Protein AF-A0A6A7MES1-F1 (afdb_monomer)

Solvent-accessible surface area (backbone atoms only — not comparable to full-atom values): 11548 Å² total; per-residue (Å²): 93,24,46,33,43,37,40,77,72,96,80,78,85,81,85,83,79,87,75,91,77,88,78,87,81,85,87,79,93,70,89,74,74,80,87,72,94,59,90,83,55,84,89,69,75,76,72,61,60,100,77,42,82,67,40,78,52,24,55,47,79,42,74,77,54,91,72,18,18,39,80,44,67,32,76,65,38,40,55,53,61,62,42,49,37,48,52,55,36,53,46,38,75,72,72,38,77,45,76,48,77,53,77,41,86,49,70,66,57,47,49,42,39,55,60,43,48,59,91,46,46,70,43,38,38,40,51,44,58,55,64,71,58,45,48,48,54,41,60,73,64,71,51,53,68,79,23,40,53,64,44,36,63,74,47,57,70,66,84,69,84,59,82,44,77,39,45,68,69,84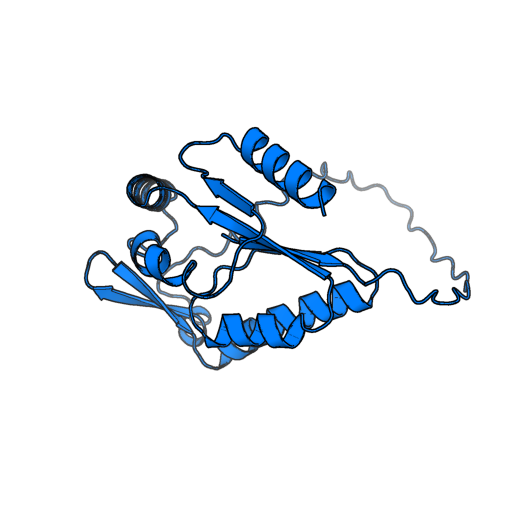,40,54,71,68,56,42,51,52,54,52,50,55,56,63,72,71,108

Mean predicted aligned error: 13.08 Å

Secondary structure (DSSP, 8-state):
--EEEEE--TT----------PPPPPP----PPP----TTSTT--S---S--TTGGGTEEEEEEETTEEEEEE-HHHHHHHHHHHHHHHHHHHTT--EEEE----SHHHHHHHHHHTTTSEEEEEEEE--HHHHHHHHHHHSSS-TTHHHHHHTTTTSS---SEEEETTTS-HHHHHHHHHHHHHT-

Nearest PDB structures (foldseek):
  1grq-assembly1_A  TM=8.658E-01  e=3.546E-05  Streptomyces venezuelae
  5dfn-assembly2_B  TM=3.192E-01  e=8.257E+00  Tetrahymena thermophila

Foldseek 3Di:
DKKKKWAADPDDDDDDDDDDDDDDDDDDDDPDDPPDPCPVCVVPDPLVDQDDPVCVQAWHWACPDPPATAIDGHPVNVVVLLCQLLVQLVCNVVVDTDIDDDQDRDPVSVVSNCVSCVNIPMAIEAEAEPLVVVQVVQVVVVRHRHRHSVNRRVPSPPRDDHLYYDYVHPDDPVRRVVRSVVSVVVD

Structure (mmCIF, N/CA/C/O backbone):
data_AF-A0A6A7MES1-F1
#
_entry.id   AF-A0A6A7MES1-F1
#
loop_
_atom_site.group_PDB
_atom_site.id
_atom_site.type_symbol
_atom_site.label_atom_id
_atom_site.label_alt_id
_atom_site.label_comp_id
_atom_site.label_asym_id
_atom_site.label_entity_id
_atom_site.label_seq_id
_atom_site.pdbx_PDB_ins_code
_atom_site.Cartn_x
_atom_site.Cartn_y
_atom_site.Cartn_z
_atom_site.occupancy
_atom_site.B_iso_or_equiv
_atom_site.auth_seq_id
_atom_site.auth_comp_id
_atom_site.auth_asym_id
_atom_site.auth_atom_id
_atom_site.pdbx_PDB_model_num
ATOM 1 N N . MET A 1 1 ? 2.686 1.998 -3.868 1.00 38.88 1 MET A N 1
ATOM 2 C CA . MET A 1 1 ? 2.797 1.776 -2.406 1.00 38.88 1 MET A CA 1
ATOM 3 C C . MET A 1 1 ? 1.448 2.102 -1.794 1.00 38.88 1 MET A C 1
ATOM 5 O O . MET A 1 1 ? 0.700 2.858 -2.406 1.00 38.88 1 MET A O 1
ATOM 9 N N . ARG A 1 2 ? 1.045 1.452 -0.708 1.00 44.56 2 ARG A N 1
ATOM 10 C CA . ARG A 1 2 ? -0.314 1.603 -0.159 1.00 44.56 2 ARG A CA 1
ATOM 11 C C . ARG A 1 2 ? -0.208 1.637 1.338 1.00 44.56 2 ARG A C 1
ATOM 13 O O . ARG A 1 2 ? 0.255 0.652 1.866 1.00 44.56 2 ARG A O 1
ATOM 20 N N . HIS A 1 3 ? -0.711 2.665 2.000 1.00 39.72 3 HIS A N 1
ATOM 21 C CA . HIS A 1 3 ? -0.767 2.691 3.457 1.00 39.72 3 HIS A CA 1
ATOM 22 C C . HIS A 1 3 ? -2.199 2.402 3.908 1.00 39.72 3 HIS A C 1
ATOM 24 O O . HIS A 1 3 ? -3.126 3.095 3.488 1.00 39.72 3 HIS A O 1
ATOM 30 N N . ALA A 1 4 ? -2.383 1.372 4.733 1.00 38.56 4 ALA A N 1
ATOM 31 C CA . ALA A 1 4 ? -3.628 1.158 5.462 1.00 38.56 4 ALA A CA 1
ATOM 32 C C . ALA A 1 4 ? -3.441 1.575 6.925 1.00 38.56 4 ALA A C 1
ATOM 34 O O . ALA A 1 4 ? -2.514 1.073 7.558 1.00 38.56 4 ALA A O 1
ATOM 35 N N . LEU A 1 5 ? -4.282 2.474 7.448 1.00 39.03 5 LEU A N 1
ATOM 36 C CA . LEU A 1 5 ? -4.353 2.771 8.884 1.00 39.03 5 LEU A CA 1
ATOM 37 C C . LEU A 1 5 ? -5.513 1.968 9.476 1.00 39.03 5 LEU A C 1
ATOM 39 O O . LEU A 1 5 ? -6.652 2.199 9.092 1.00 39.03 5 LEU A O 1
ATOM 43 N N . ALA A 1 6 ? -5.232 1.029 10.379 1.00 41.97 6 ALA A N 1
ATOM 44 C CA . ALA A 1 6 ? -6.262 0.226 11.039 1.00 41.97 6 ALA A CA 1
ATOM 45 C C . ALA A 1 6 ? -6.432 0.630 12.516 1.00 41.97 6 ALA A C 1
ATOM 47 O O . ALA A 1 6 ? -5.439 0.724 13.245 1.00 41.97 6 ALA A O 1
ATOM 48 N N . ARG A 1 7 ? -7.676 0.859 12.957 1.00 45.00 7 ARG A N 1
ATOM 49 C CA . ARG A 1 7 ? -8.077 1.147 14.347 1.00 45.00 7 ARG A CA 1
ATOM 50 C C . ARG A 1 7 ? -9.225 0.224 14.795 1.00 45.00 7 ARG A C 1
ATOM 52 O O . ARG A 1 7 ? -9.863 -0.446 13.985 1.00 45.00 7 ARG A O 1
ATOM 59 N N . ARG A 1 8 ? -9.474 0.146 16.108 1.00 37.62 8 ARG A N 1
ATOM 60 C CA . ARG A 1 8 ? -10.659 -0.526 16.684 1.00 37.62 8 ARG A CA 1
ATOM 61 C C . ARG A 1 8 ? -11.850 0.433 16.755 1.00 37.62 8 ARG A C 1
ATOM 63 O O . ARG A 1 8 ? -11.665 1.615 17.031 1.00 37.62 8 ARG A O 1
ATOM 70 N N . HIS A 1 9 ? -13.065 -0.107 16.625 1.00 37.62 9 HIS A N 1
ATOM 71 C CA . HIS A 1 9 ? -14.303 0.598 16.974 1.00 37.62 9 HIS A CA 1
ATOM 72 C C . HIS A 1 9 ? -14.296 1.034 18.457 1.00 37.62 9 HIS A C 1
ATOM 74 O O . HIS A 1 9 ? -13.907 0.243 19.325 1.00 37.62 9 HIS A O 1
ATOM 80 N N . PRO A 1 10 ? -14.757 2.256 18.785 1.00 36.91 10 PRO A N 1
ATOM 81 C CA . PRO A 1 10 ? -14.807 2.738 20.160 1.00 36.91 10 PRO A CA 1
ATOM 82 C C . PRO A 1 10 ? -15.998 2.098 20.890 1.00 36.91 10 PRO A C 1
ATOM 84 O O . PRO A 1 10 ? -17.118 2.590 20.799 1.00 36.91 10 PRO A O 1
ATOM 87 N N . GLY A 1 11 ? -15.779 0.979 21.591 1.00 39.41 11 GLY A N 1
ATOM 88 C CA . GLY A 1 11 ? -16.878 0.273 22.268 1.00 39.41 11 GLY A CA 1
ATOM 89 C C . GLY A 1 11 ? -16.539 -0.607 23.472 1.00 39.41 11 GLY A C 1
ATOM 90 O O . GLY A 1 11 ? -17.388 -0.756 24.343 1.00 39.41 11 GLY A O 1
ATOM 91 N N . GLU A 1 12 ? -15.325 -1.146 23.607 1.00 37.16 12 GLU A N 1
ATOM 92 C CA . GLU A 1 12 ? -15.020 -2.088 24.698 1.00 37.16 12 GLU A CA 1
ATOM 93 C C . GLU A 1 12 ? -13.808 -1.632 25.512 1.00 37.16 12 GLU A C 1
ATOM 95 O O . GLU A 1 12 ? -12.675 -1.610 25.032 1.00 37.16 12 GLU A O 1
ATOM 100 N N . ARG A 1 13 ? -14.055 -1.239 26.769 1.00 34.16 13 ARG A N 1
ATOM 101 C CA . ARG A 1 13 ? -13.003 -0.920 27.741 1.00 34.16 13 ARG A CA 1
ATOM 102 C C . ARG A 1 13 ? -12.414 -2.223 28.276 1.00 34.16 13 ARG A C 1
ATOM 104 O O . ARG A 1 13 ? -13.086 -2.941 29.014 1.00 34.16 13 ARG A O 1
ATOM 111 N N . ALA A 1 14 ? -11.155 -2.500 27.956 1.00 34.66 14 ALA A N 1
ATOM 112 C CA . ALA A 1 14 ? -10.380 -3.506 28.670 1.00 34.66 14 ALA A CA 1
ATOM 113 C C . ALA A 1 14 ? -10.016 -2.969 30.065 1.00 34.66 14 ALA A C 1
ATOM 115 O O . ALA A 1 14 ? -9.481 -1.870 30.208 1.00 34.66 14 ALA A O 1
ATOM 116 N N . VAL A 1 15 ? -10.343 -3.739 31.102 1.00 34.41 15 VAL A N 1
ATOM 117 C CA . VAL A 1 15 ? -9.973 -3.461 32.494 1.00 34.41 15 VAL A CA 1
ATOM 118 C C . VAL A 1 15 ? -8.481 -3.754 32.664 1.00 34.41 15 VAL A C 1
ATOM 120 O O . VAL A 1 15 ? -8.063 -4.909 32.653 1.00 34.41 15 VAL A O 1
ATOM 123 N N . GLU A 1 16 ? -7.673 -2.707 32.814 1.00 32.69 16 GLU A N 1
ATOM 124 C CA . GLU A 1 16 ? -6.227 -2.806 33.023 1.00 32.69 16 GLU A CA 1
ATOM 125 C C . GLU A 1 16 ? -5.922 -3.171 34.487 1.00 32.69 16 GLU A C 1
ATOM 127 O O . GLU A 1 16 ? -6.071 -2.359 35.401 1.00 32.69 16 GLU A O 1
ATOM 132 N N . ARG A 1 17 ? -5.493 -4.416 34.735 1.00 31.12 17 ARG A N 1
ATOM 133 C CA . ARG A 1 17 ? -4.834 -4.785 35.995 1.00 31.12 17 ARG A CA 1
ATOM 134 C C . ARG A 1 17 ? -3.348 -4.462 35.869 1.00 31.12 17 ARG A C 1
ATOM 136 O O . ARG A 1 17 ? -2.619 -5.180 35.193 1.00 31.12 17 ARG A O 1
ATOM 143 N N . ARG A 1 18 ? -2.900 -3.406 36.553 1.00 29.00 18 ARG A N 1
ATOM 144 C CA . ARG A 1 18 ? -1.473 -3.142 36.784 1.00 29.00 18 ARG A CA 1
ATOM 145 C C . ARG A 1 18 ? -0.859 -4.298 37.573 1.00 29.00 18 ARG A C 1
ATOM 147 O O . ARG A 1 18 ? -1.312 -4.603 38.674 1.00 29.00 18 ARG A O 1
ATOM 154 N N . GLN A 1 19 ? 0.184 -4.906 37.024 1.00 34.12 19 GLN A N 1
ATOM 155 C CA . GLN A 1 19 ? 1.176 -5.643 37.797 1.00 34.12 19 GLN A CA 1
ATOM 156 C C . GLN A 1 19 ? 2.503 -4.908 37.638 1.00 34.12 19 GLN A C 1
ATOM 158 O O . GLN A 1 19 ? 3.076 -4.870 36.551 1.00 34.12 19 GLN A O 1
ATOM 163 N N . ASP A 1 20 ? 2.957 -4.285 38.722 1.00 30.97 20 ASP A N 1
ATOM 164 C CA . ASP A 1 20 ? 4.255 -3.628 38.788 1.00 30.97 20 ASP A CA 1
ATOM 165 C C . ASP A 1 20 ? 5.346 -4.704 38.899 1.00 30.97 20 ASP A C 1
ATOM 167 O O . ASP A 1 20 ? 5.484 -5.380 39.921 1.00 30.97 20 ASP A O 1
ATOM 171 N N . HIS A 1 21 ? 6.133 -4.873 37.837 1.00 32.72 21 HIS A N 1
ATOM 172 C CA . HIS A 1 21 ? 7.384 -5.626 37.880 1.00 32.72 21 HIS A CA 1
ATOM 173 C C . HIS A 1 21 ? 8.519 -4.726 37.391 1.00 32.72 21 HIS A C 1
ATOM 175 O O . HIS A 1 21 ? 8.692 -4.488 36.196 1.00 32.72 21 HIS A O 1
ATOM 181 N N . ALA A 1 22 ? 9.267 -4.166 38.342 1.00 32.34 22 ALA A N 1
ATOM 182 C CA . ALA A 1 22 ? 10.429 -3.334 38.068 1.00 32.34 22 ALA A CA 1
ATOM 183 C C . ALA A 1 22 ? 11.624 -4.217 37.671 1.00 32.34 22 ALA A C 1
ATOM 185 O O . ALA A 1 22 ? 12.109 -5.010 38.475 1.00 32.34 22 ALA A O 1
ATOM 186 N N . LEU A 1 23 ? 12.115 -4.065 36.439 1.00 34.25 23 LEU A N 1
ATOM 187 C CA . LEU A 1 23 ? 13.384 -4.656 36.005 1.00 34.25 23 LEU A CA 1
ATOM 188 C C . LEU A 1 23 ? 14.565 -3.758 36.428 1.00 34.25 23 LEU A C 1
ATOM 190 O O . LEU A 1 23 ? 14.459 -2.529 36.331 1.00 34.25 23 LEU A O 1
ATOM 194 N N . PRO A 1 24 ? 15.703 -4.326 36.871 1.00 33.56 24 PRO A N 1
ATOM 195 C CA . PRO A 1 24 ? 16.859 -3.544 37.292 1.00 33.56 24 PRO A CA 1
ATOM 196 C C . PRO A 1 24 ? 17.594 -2.928 36.091 1.00 33.56 24 PRO A C 1
ATOM 198 O O . PRO A 1 24 ? 17.740 -3.548 35.037 1.00 33.56 24 PRO A O 1
ATOM 201 N N . ARG A 1 25 ? 18.080 -1.691 36.259 1.00 34.97 25 ARG A N 1
ATOM 202 C CA . ARG A 1 25 ? 18.879 -0.968 35.255 1.00 34.97 25 ARG A CA 1
ATOM 203 C C . ARG A 1 25 ? 20.345 -1.422 35.297 1.00 34.97 25 ARG A C 1
ATOM 205 O O . ARG A 1 25 ? 20.931 -1.365 36.378 1.00 34.97 25 ARG A O 1
ATOM 212 N N . PRO A 1 26 ? 20.979 -1.775 34.165 1.00 33.38 26 PRO A N 1
ATOM 213 C CA . PRO A 1 26 ? 22.422 -1.962 34.131 1.00 33.38 26 PRO A CA 1
ATOM 214 C C . PRO A 1 26 ? 23.145 -0.606 34.084 1.00 33.38 26 PRO A C 1
ATOM 216 O O . PRO A 1 26 ? 22.752 0.310 33.358 1.00 33.38 26 PRO A O 1
ATOM 219 N N . ALA A 1 27 ? 24.198 -0.494 34.893 1.00 36.72 27 ALA A N 1
ATOM 220 C CA . ALA A 1 27 ? 25.147 0.611 34.909 1.00 36.72 27 ALA A CA 1
ATOM 221 C C . ALA A 1 27 ? 26.248 0.372 33.862 1.00 36.72 27 ALA A C 1
ATOM 223 O O . ALA A 1 27 ? 26.773 -0.734 33.768 1.00 36.72 27 ALA A O 1
ATOM 224 N N . GLY A 1 28 ? 26.614 1.411 33.109 1.00 34.78 28 GLY A N 1
ATOM 225 C CA . GLY A 1 28 ? 27.714 1.373 32.139 1.00 34.78 28 GLY A CA 1
ATOM 226 C C . GLY A 1 28 ? 27.345 2.101 30.852 1.00 34.78 28 GLY A C 1
ATOM 227 O O . GLY A 1 28 ? 26.531 1.617 30.073 1.00 34.78 28 GLY A O 1
ATOM 228 N N . GLY A 1 29 ? 27.893 3.303 30.673 1.00 40.69 29 GLY A N 1
ATOM 229 C CA . GLY A 1 29 ? 27.646 4.151 29.512 1.00 40.69 29 GLY A CA 1
ATOM 230 C C . GLY A 1 29 ? 28.467 3.713 28.306 1.00 40.69 29 GLY A C 1
ATOM 231 O O . GLY A 1 29 ? 29.687 3.819 28.325 1.00 40.69 29 GLY A O 1
ATOM 232 N N . ASP A 1 30 ? 27.770 3.292 27.258 1.00 35.16 30 ASP A N 1
ATOM 233 C CA . ASP A 1 30 ? 28.263 3.239 25.883 1.00 35.16 30 ASP A CA 1
ATOM 234 C C . ASP A 1 30 ? 27.500 4.338 25.113 1.00 35.16 30 ASP A C 1
ATOM 236 O O . ASP A 1 30 ? 26.275 4.451 25.298 1.00 35.16 30 ASP A O 1
ATOM 240 N N . PRO A 1 31 ? 28.154 5.236 24.348 1.00 33.41 31 PRO A N 1
ATOM 241 C CA . PRO A 1 31 ? 27.460 6.354 23.728 1.00 33.41 31 PRO A CA 1
ATOM 242 C C . PRO A 1 31 ? 26.482 5.814 22.684 1.00 33.41 31 PRO A C 1
ATOM 244 O O . PRO A 1 31 ? 26.871 5.320 21.628 1.00 33.41 31 PRO A O 1
ATOM 247 N N . ARG A 1 32 ? 25.183 5.910 22.993 1.00 34.59 32 ARG A N 1
ATOM 248 C CA . ARG A 1 32 ? 24.115 5.546 22.061 1.00 34.59 32 ARG A CA 1
ATOM 249 C C . ARG A 1 32 ? 24.301 6.364 20.779 1.00 34.59 32 ARG A C 1
ATOM 251 O O . ARG A 1 32 ? 24.311 7.595 20.874 1.00 34.59 32 ARG A O 1
ATOM 258 N N . PRO A 1 33 ? 24.408 5.738 19.596 1.00 30.77 33 PRO A N 1
ATOM 259 C CA . PRO A 1 33 ? 24.375 6.497 18.360 1.00 30.77 33 PRO A CA 1
ATOM 260 C C . PRO A 1 33 ? 23.020 7.217 18.264 1.00 30.77 33 PRO A C 1
ATOM 262 O O . PRO A 1 33 ? 22.004 6.684 18.730 1.00 30.77 33 PRO A O 1
ATOM 265 N N . PRO A 1 34 ? 22.979 8.439 17.706 1.00 28.34 34 PRO A N 1
ATOM 266 C CA . PRO A 1 34 ? 21.739 9.188 17.587 1.00 28.34 34 PRO A CA 1
ATOM 267 C C . PRO A 1 34 ? 20.732 8.370 16.776 1.00 28.34 34 PRO A C 1
ATOM 269 O O . PRO A 1 34 ? 21.032 7.903 15.676 1.00 28.34 34 PRO A O 1
ATOM 272 N N . ILE A 1 35 ? 19.532 8.192 17.333 1.00 27.00 35 ILE A N 1
ATOM 273 C CA . ILE A 1 35 ? 18.403 7.545 16.663 1.00 27.00 35 ILE A CA 1
ATOM 274 C C . ILE A 1 35 ? 17.946 8.506 15.559 1.00 27.00 35 ILE A C 1
ATOM 276 O O . ILE A 1 35 ? 17.117 9.387 15.769 1.00 27.00 35 ILE A O 1
ATOM 280 N N . SER A 1 36 ? 18.587 8.387 14.399 1.00 24.84 36 SER A N 1
ATOM 281 C CA . SER A 1 36 ? 18.269 9.123 13.182 1.00 24.84 36 SER A CA 1
ATOM 282 C C . SER A 1 36 ? 16.896 8.686 12.672 1.00 24.84 36 SER A C 1
ATOM 284 O O . SER A 1 36 ? 16.630 7.500 12.472 1.00 24.84 36 SER A O 1
ATOM 286 N N . SER A 1 37 ? 16.013 9.663 12.481 1.00 27.70 37 SER A N 1
ATOM 287 C CA . SER A 1 37 ? 14.615 9.546 12.071 1.00 27.70 37 SER A CA 1
ATOM 288 C C . SER A 1 37 ? 14.451 9.135 10.600 1.00 27.70 37 SER A C 1
ATOM 290 O O . SER A 1 37 ? 13.896 9.882 9.795 1.00 27.70 37 SER A O 1
ATOM 292 N N . GLN A 1 38 ? 14.924 7.946 10.228 1.00 27.39 38 GLN A N 1
ATOM 293 C CA . GLN A 1 38 ? 14.726 7.369 8.895 1.00 27.39 38 GLN A CA 1
ATOM 294 C C . GLN A 1 38 ? 13.958 6.046 8.972 1.00 27.39 38 GLN A C 1
ATOM 296 O O . GLN A 1 38 ? 14.479 4.969 8.701 1.00 27.39 38 GLN A O 1
ATOM 301 N N . ALA A 1 39 ? 12.675 6.124 9.325 1.00 26.98 39 ALA A N 1
ATOM 302 C CA . ALA A 1 39 ? 11.778 4.966 9.311 1.00 26.98 39 ALA A CA 1
ATOM 303 C C . ALA A 1 39 ? 11.383 4.503 7.886 1.00 26.98 39 ALA A C 1
ATOM 305 O O . ALA A 1 39 ? 10.642 3.538 7.743 1.00 26.98 39 ALA A O 1
ATOM 306 N N . SER A 1 40 ? 11.895 5.140 6.824 1.00 29.61 40 SER A N 1
ATOM 307 C CA . SER A 1 40 ? 11.682 4.718 5.427 1.00 29.61 40 SER A CA 1
ATOM 308 C C . SER A 1 40 ? 12.779 3.798 4.869 1.00 29.61 40 SER A C 1
ATOM 310 O O . SER A 1 40 ? 12.730 3.446 3.692 1.00 29.61 40 SER A O 1
ATOM 312 N N . THR A 1 41 ? 13.752 3.376 5.684 1.00 28.98 41 THR A N 1
ATOM 313 C CA . THR A 1 41 ? 14.932 2.629 5.201 1.00 28.98 41 THR A CA 1
ATOM 314 C C . THR A 1 41 ? 14.859 1.114 5.457 1.00 28.98 41 THR A C 1
ATOM 316 O O . THR A 1 41 ? 15.699 0.366 4.966 1.00 28.98 41 THR A O 1
ATOM 319 N N . THR A 1 42 ? 13.841 0.594 6.150 1.00 29.73 42 THR A N 1
ATOM 320 C CA . THR A 1 42 ? 13.825 -0.820 6.589 1.00 29.73 42 THR A CA 1
ATOM 321 C C . THR A 1 42 ? 13.102 -1.819 5.676 1.00 29.73 42 THR A C 1
ATOM 323 O O . THR A 1 42 ? 13.022 -2.990 6.026 1.00 29.73 42 THR A O 1
ATOM 326 N N . SER A 1 43 ? 12.674 -1.440 4.464 1.00 32.09 43 SER A N 1
ATOM 327 C CA . SER A 1 43 ? 12.318 -2.415 3.403 1.00 32.09 43 SER A CA 1
ATOM 328 C C . SER A 1 43 ? 13.282 -2.400 2.204 1.00 32.09 43 SER A C 1
ATOM 330 O O . SER A 1 43 ? 12.988 -2.955 1.148 1.00 32.09 43 SER A O 1
ATOM 332 N N . SER A 1 44 ? 14.443 -1.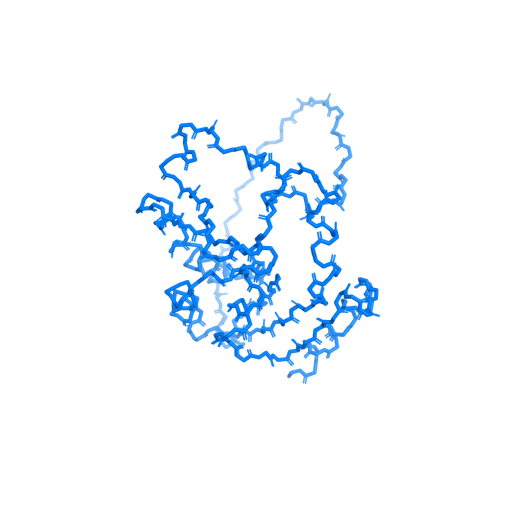750 2.346 1.00 39.09 44 SER A N 1
ATOM 333 C CA . SER A 1 44 ? 15.264 -1.268 1.226 1.00 39.09 44 SER A CA 1
ATOM 334 C C . SER A 1 44 ? 16.765 -1.588 1.360 1.00 39.09 44 SER A C 1
ATOM 336 O O . SER A 1 44 ? 17.602 -0.779 0.964 1.00 39.09 44 SER A O 1
ATOM 338 N N . SER A 1 45 ? 17.139 -2.742 1.914 1.00 32.38 45 SER A N 1
ATOM 339 C CA . SER A 1 45 ? 18.548 -3.184 1.933 1.00 32.38 45 SER A CA 1
ATOM 340 C C . SER A 1 45 ? 18.793 -4.560 1.317 1.00 32.38 45 SER A C 1
ATOM 342 O O . SER A 1 45 ? 19.950 -4.952 1.170 1.00 32.38 45 SER A O 1
ATOM 344 N N . CYS A 1 46 ? 17.754 -5.291 0.897 1.00 39.78 46 CYS A N 1
ATOM 345 C CA . CYS A 1 46 ? 17.971 -6.468 0.068 1.00 39.78 46 CYS A CA 1
ATOM 346 C C . CYS A 1 46 ? 18.335 -6.001 -1.344 1.00 39.78 46 CYS A C 1
ATOM 348 O O . CYS A 1 46 ? 17.478 -5.577 -2.120 1.00 39.78 46 CYS A O 1
ATOM 350 N N . ARG A 1 47 ? 19.632 -6.057 -1.664 1.00 42.31 47 ARG A N 1
ATOM 351 C CA . ARG A 1 47 ? 20.110 -6.046 -3.047 1.00 42.31 47 ARG A CA 1
ATOM 352 C C . ARG A 1 47 ? 19.274 -7.098 -3.788 1.00 42.31 47 ARG A C 1
ATOM 354 O O . ARG A 1 47 ? 19.312 -8.268 -3.413 1.00 42.31 47 ARG A O 1
ATOM 361 N N . GLN A 1 48 ? 18.453 -6.687 -4.757 1.00 47.50 48 GLN A N 1
ATOM 362 C CA . GLN A 1 48 ? 17.661 -7.616 -5.573 1.00 47.50 48 GLN A CA 1
ATOM 363 C C . GLN A 1 48 ? 18.579 -8.212 -6.641 1.00 47.50 48 GLN A C 1
ATOM 365 O O . GLN A 1 48 ? 18.388 -7.990 -7.831 1.00 47.50 48 GLN A O 1
ATOM 370 N N . ASP A 1 49 ? 19.637 -8.884 -6.194 1.00 48.50 49 ASP A N 1
ATOM 371 C CA . ASP A 1 49 ? 20.550 -9.603 -7.069 1.00 48.50 49 ASP A CA 1
ATOM 372 C C . ASP A 1 49 ? 19.852 -10.891 -7.520 1.00 48.50 49 ASP A C 1
ATOM 374 O O . ASP A 1 49 ? 19.236 -11.586 -6.708 1.00 48.50 49 ASP A O 1
ATOM 378 N N . GLU A 1 50 ? 19.942 -11.228 -8.805 1.00 51.03 50 GLU A N 1
ATOM 379 C CA . GLU A 1 50 ? 19.258 -12.386 -9.409 1.00 51.03 50 GLU A CA 1
ATOM 380 C C . GLU A 1 50 ? 19.752 -13.743 -8.859 1.00 51.03 50 GLU A C 1
ATOM 382 O O . GLU A 1 50 ? 19.299 -14.801 -9.296 1.00 51.03 50 GLU A O 1
ATOM 387 N N . ARG A 1 51 ? 20.711 -13.747 -7.923 1.00 46.28 51 ARG A N 1
ATOM 388 C CA . ARG A 1 51 ? 21.414 -14.946 -7.457 1.00 46.28 51 ARG A CA 1
ATOM 389 C C . ARG A 1 51 ? 21.762 -14.871 -5.971 1.00 46.28 51 ARG A C 1
ATOM 391 O O . ARG A 1 51 ? 22.912 -14.650 -5.607 1.00 46.28 51 ARG A O 1
ATOM 398 N N . ASP A 1 52 ? 20.783 -15.140 -5.117 1.00 46.19 52 ASP A N 1
ATOM 399 C CA . ASP A 1 52 ? 21.049 -15.663 -3.772 1.00 46.19 52 ASP A CA 1
ATOM 400 C C . ASP A 1 52 ? 20.257 -16.966 -3.590 1.00 46.19 52 ASP A C 1
ATOM 402 O O . ASP A 1 52 ? 19.118 -17.079 -4.050 1.00 46.19 52 ASP A O 1
ATOM 406 N N . ALA A 1 53 ? 20.857 -17.974 -2.955 1.00 46.47 53 ALA A N 1
ATOM 407 C CA . ALA A 1 53 ? 20.259 -19.300 -2.782 1.00 46.47 53 ALA A CA 1
ATOM 408 C C . ALA A 1 53 ? 18.957 -19.242 -1.962 1.00 46.47 53 ALA A C 1
ATOM 410 O O . ALA A 1 53 ? 18.068 -20.071 -2.145 1.00 46.47 53 ALA A O 1
ATOM 411 N N . PHE A 1 54 ? 18.816 -18.225 -1.105 1.00 44.19 54 PHE A N 1
ATOM 412 C CA . PHE A 1 54 ? 17.573 -17.938 -0.390 1.00 44.19 54 PHE A CA 1
ATOM 413 C C . PHE A 1 54 ? 16.519 -17.257 -1.287 1.00 44.19 54 PHE A C 1
ATOM 415 O O . PHE A 1 54 ? 15.332 -17.558 -1.180 1.00 44.19 54 PHE A O 1
ATOM 422 N N . THR A 1 55 ? 16.936 -16.402 -2.230 1.00 51.16 55 THR A N 1
ATOM 423 C CA . THR A 1 55 ? 16.061 -15.783 -3.246 1.00 51.16 55 THR A CA 1
ATOM 424 C C . THR A 1 55 ? 15.523 -16.814 -4.240 1.00 51.16 55 THR A C 1
ATOM 426 O O . THR A 1 55 ? 14.365 -16.713 -4.643 1.00 51.16 55 THR A O 1
ATOM 429 N N . ALA A 1 56 ? 16.309 -17.847 -4.565 1.00 53.75 56 ALA A N 1
ATOM 430 C CA . ALA A 1 56 ? 15.895 -18.962 -5.424 1.00 53.75 56 ALA A CA 1
ATOM 431 C C . ALA A 1 56 ? 14.732 -19.794 -4.843 1.00 53.75 56 ALA A C 1
ATOM 433 O O . ALA A 1 56 ? 14.009 -20.438 -5.594 1.00 53.75 56 ALA A O 1
ATOM 434 N N . LEU A 1 57 ? 14.528 -19.748 -3.521 1.00 58.06 57 LEU A N 1
ATOM 435 C CA . LEU A 1 57 ? 13.378 -20.331 -2.809 1.00 58.06 57 LEU A CA 1
ATOM 436 C C . LEU A 1 57 ? 12.370 -19.258 -2.359 1.00 58.06 57 LEU A C 1
ATOM 438 O O . LEU A 1 57 ? 11.530 -19.498 -1.492 1.00 58.06 57 LEU A O 1
ATOM 442 N N . GLY A 1 58 ? 12.506 -18.040 -2.883 1.00 70.81 58 GLY A N 1
ATOM 443 C CA . GLY A 1 58 ? 11.878 -16.844 -2.347 1.00 70.81 58 GLY A CA 1
ATOM 444 C C . GLY A 1 58 ? 10.985 -16.140 -3.363 1.00 70.81 58 GLY A C 1
ATOM 445 O O . GLY A 1 58 ? 9.767 -16.327 -3.418 1.00 70.81 58 GLY A O 1
ATOM 446 N N . VAL A 1 59 ? 11.620 -15.280 -4.152 1.00 75.12 59 VAL A N 1
ATOM 447 C CA . VAL A 1 59 ? 10.991 -14.409 -5.144 1.00 75.12 59 VAL A CA 1
ATOM 448 C C . VAL A 1 59 ? 11.819 -14.462 -6.409 1.00 75.12 59 VAL A C 1
ATOM 450 O O . VAL A 1 59 ? 12.981 -14.068 -6.403 1.00 75.12 59 VAL A O 1
ATOM 453 N N . GLU A 1 60 ? 11.192 -14.848 -7.507 1.00 78.94 60 GLU A N 1
ATOM 454 C CA . GLU A 1 60 ? 11.767 -14.721 -8.839 1.00 78.94 60 GLU A CA 1
ATOM 455 C C . GLU A 1 60 ? 11.111 -13.540 -9.554 1.00 78.94 60 GLU A C 1
ATOM 457 O O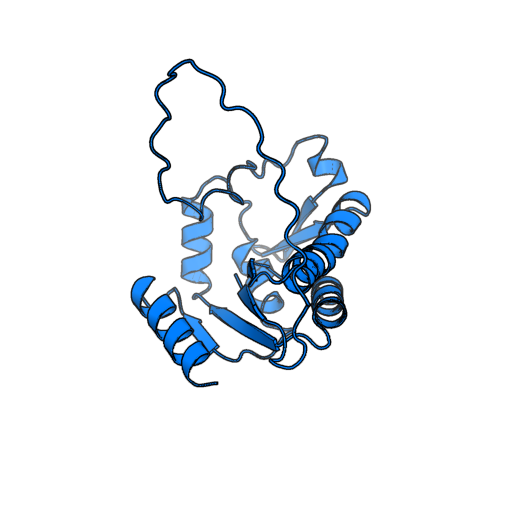 . GLU A 1 60 ? 9.897 -13.346 -9.472 1.00 78.94 60 GLU A O 1
ATOM 462 N N . LEU A 1 61 ? 11.891 -12.740 -10.277 1.00 78.75 61 LEU A N 1
ATOM 463 C CA . LEU A 1 61 ? 11.342 -11.712 -11.153 1.00 78.75 61 LEU A CA 1
ATOM 464 C C . LEU A 1 61 ? 11.335 -12.234 -12.574 1.00 78.75 61 LEU A C 1
ATOM 466 O O . LEU A 1 61 ? 12.379 -12.477 -13.162 1.00 78.75 61 LEU A O 1
ATOM 470 N N . VAL A 1 62 ? 10.133 -12.399 -13.114 1.00 81.00 62 VAL A N 1
ATOM 471 C CA . VAL A 1 62 ? 9.929 -12.975 -14.435 1.00 81.00 62 VAL A CA 1
ATOM 472 C C . VAL A 1 62 ? 9.457 -11.894 -15.382 1.00 81.00 6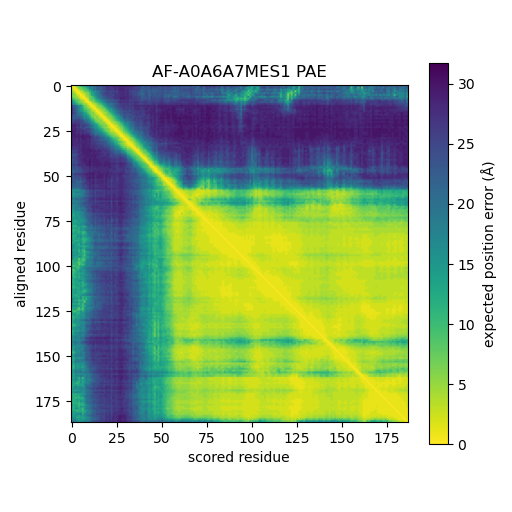2 VAL A C 1
ATOM 474 O O . VAL A 1 62 ? 8.443 -11.232 -15.140 1.00 81.00 62 VAL A O 1
ATOM 477 N N . THR A 1 63 ? 10.179 -11.726 -16.485 1.00 83.19 63 THR A N 1
ATOM 478 C CA . THR A 1 63 ? 9.729 -10.898 -17.600 1.00 83.19 63 THR A CA 1
ATOM 479 C C . THR A 1 63 ? 8.429 -11.475 -18.149 1.00 83.19 63 THR A C 1
ATOM 481 O O . THR A 1 63 ? 8.389 -12.611 -18.617 1.00 83.19 63 THR A O 1
ATOM 484 N N . THR A 1 64 ? 7.349 -10.703 -18.072 1.00 77.31 64 THR A N 1
ATOM 485 C CA . THR A 1 64 ? 6.034 -11.116 -18.581 1.00 77.31 64 THR A CA 1
ATOM 486 C C . THR A 1 64 ? 5.843 -10.661 -20.020 1.00 77.31 64 THR A C 1
ATOM 488 O O . THR A 1 64 ? 5.464 -11.452 -20.875 1.00 77.31 64 THR A O 1
ATOM 491 N N . SER A 1 65 ? 6.155 -9.395 -20.298 1.00 80.56 65 SER A N 1
ATOM 492 C CA . SER A 1 65 ? 6.183 -8.810 -21.640 1.00 80.56 65 SER A CA 1
ATOM 493 C C . SER A 1 65 ? 7.114 -7.606 -21.612 1.00 80.56 65 SER A C 1
ATOM 495 O O . SER A 1 65 ? 6.750 -6.634 -20.946 1.00 80.56 65 SER A O 1
ATOM 497 N N . PRO A 1 66 ? 8.267 -7.610 -22.306 1.00 78.06 66 PRO A N 1
ATOM 498 C CA . PRO A 1 66 ? 9.208 -6.496 -22.265 1.00 78.06 66 PRO A CA 1
ATOM 499 C C . PRO A 1 66 ? 8.525 -5.136 -22.521 1.00 78.06 66 PRO A C 1
ATOM 501 O O . PRO A 1 66 ? 7.692 -5.039 -23.423 1.00 78.06 66 PRO A O 1
ATOM 504 N N . PRO A 1 67 ? 8.828 -4.092 -21.728 1.00 83.12 67 PRO A N 1
ATOM 505 C CA . PRO A 1 67 ? 9.820 -4.059 -20.653 1.00 83.12 67 PRO A CA 1
ATOM 506 C C . PRO A 1 67 ? 9.255 -4.455 -19.273 1.00 83.12 67 PRO A C 1
ATOM 508 O O . PRO A 1 67 ? 9.848 -4.109 -18.272 1.00 83.12 67 PRO A O 1
ATOM 511 N N . SER A 1 68 ? 8.115 -5.137 -19.173 1.00 85.50 68 SER A N 1
ATOM 512 C CA . SER A 1 68 ? 7.438 -5.482 -17.910 1.00 85.50 68 SER A CA 1
ATOM 513 C C . SER A 1 68 ? 7.976 -6.759 -17.255 1.00 85.50 68 SER A C 1
ATOM 515 O O . SER A 1 68 ? 8.126 -7.795 -17.910 1.00 85.50 68 SER A O 1
ATOM 517 N N . ALA A 1 69 ? 8.156 -6.708 -15.935 1.00 85.56 69 ALA A N 1
ATOM 518 C CA . ALA A 1 69 ? 8.516 -7.843 -15.090 1.00 85.56 69 ALA A CA 1
ATOM 519 C C . ALA A 1 69 ? 7.552 -7.978 -13.902 1.00 85.56 69 ALA A C 1
ATOM 521 O O . ALA A 1 69 ? 7.113 -6.985 -13.317 1.00 85.56 69 ALA A O 1
ATOM 522 N N . SER A 1 70 ? 7.237 -9.213 -13.518 1.00 83.06 70 SER A N 1
ATOM 523 C CA . SER A 1 70 ? 6.360 -9.532 -12.388 1.00 83.06 70 SER A CA 1
ATOM 524 C C . SER A 1 70 ? 7.056 -10.481 -11.420 1.00 83.06 70 SER A C 1
ATOM 526 O O . SER A 1 70 ? 7.833 -11.340 -11.826 1.00 83.06 70 SER A O 1
ATOM 528 N N . ALA A 1 71 ? 6.767 -10.335 -10.129 1.00 84.00 71 ALA A N 1
ATOM 529 C CA . ALA A 1 71 ? 7.280 -11.245 -9.112 1.00 84.00 71 ALA A CA 1
ATOM 530 C C . ALA A 1 71 ? 6.484 -12.558 -9.117 1.00 84.00 71 ALA A C 1
ATOM 532 O O . ALA A 1 71 ? 5.253 -12.536 -9.068 1.00 84.00 71 ALA A O 1
ATOM 533 N N . ARG A 1 72 ? 7.190 -13.687 -9.144 1.00 84.06 72 ARG A N 1
ATOM 534 C CA . ARG A 1 72 ? 6.683 -15.012 -8.796 1.00 84.06 72 ARG A CA 1
ATOM 535 C C . ARG A 1 72 ? 7.175 -15.359 -7.401 1.00 84.06 72 ARG A C 1
ATOM 537 O O . ARG A 1 72 ? 8.342 -15.156 -7.083 1.00 84.06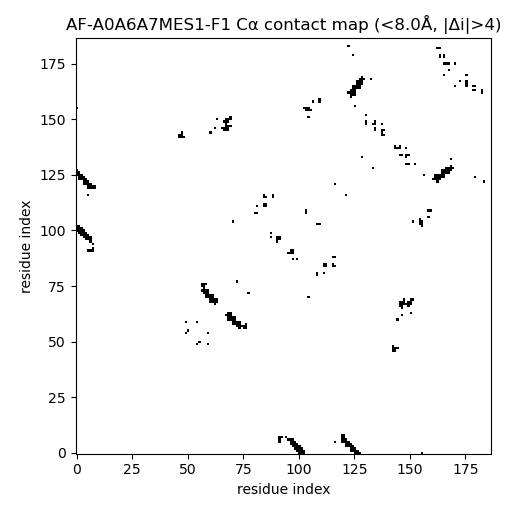 72 ARG A O 1
ATOM 544 N N . PHE A 1 73 ? 6.266 -15.855 -6.576 1.00 85.88 73 PHE A N 1
ATOM 545 C CA . PHE A 1 73 ? 6.530 -16.172 -5.179 1.00 85.88 73 PHE A CA 1
ATOM 546 C C . PHE A 1 73 ? 6.560 -17.684 -5.008 1.00 85.88 73 PHE A C 1
ATOM 548 O O . PHE A 1 73 ? 5.571 -18.349 -5.320 1.00 85.88 73 PHE A O 1
ATOM 555 N N . ASP A 1 74 ? 7.670 -18.212 -4.507 1.00 85.62 74 ASP A N 1
ATOM 556 C CA . ASP A 1 74 ? 7.777 -19.624 -4.147 1.00 85.62 74 ASP A CA 1
ATOM 557 C C . ASP A 1 74 ? 6.850 -19.951 -2.954 1.00 85.62 74 ASP A C 1
ATOM 559 O O . ASP A 1 74 ? 6.584 -19.061 -2.132 1.00 85.62 74 ASP A O 1
ATOM 563 N N . PRO A 1 75 ? 6.346 -21.195 -2.804 1.00 84.62 75 PRO A N 1
ATOM 564 C CA . PRO A 1 75 ? 5.526 -21.588 -1.660 1.00 84.62 75 PRO A CA 1
ATOM 565 C C . PRO A 1 75 ? 6.096 -21.217 -0.285 1.00 84.62 75 PRO A C 1
ATOM 567 O O . PRO A 1 75 ? 5.316 -20.907 0.618 1.00 84.62 75 PRO A O 1
ATOM 570 N N . VAL A 1 76 ? 7.422 -21.221 -0.097 1.00 83.38 76 VAL A N 1
ATOM 571 C CA . VAL A 1 76 ? 8.026 -20.816 1.184 1.00 83.38 76 VAL A CA 1
ATOM 572 C C . VAL A 1 76 ? 7.795 -19.328 1.448 1.00 83.38 76 VAL A C 1
ATOM 574 O O . VAL A 1 76 ? 7.274 -18.962 2.503 1.00 83.38 76 VAL A O 1
ATOM 577 N N . PHE A 1 77 ? 8.108 -18.466 0.481 1.00 84.69 77 PHE A N 1
ATOM 578 C CA . PHE A 1 77 ? 7.885 -17.024 0.609 1.00 84.69 77 PHE A CA 1
ATOM 579 C C . PHE A 1 77 ? 6.403 -16.665 0.641 1.00 84.69 77 PHE A C 1
ATOM 581 O O . PHE A 1 77 ? 6.001 -15.719 1.319 1.00 84.69 77 PHE A O 1
ATOM 588 N N . ARG A 1 78 ? 5.562 -17.453 -0.035 1.00 86.81 78 ARG A N 1
ATOM 589 C CA . ARG A 1 78 ? 4.114 -17.269 0.000 1.00 86.81 78 ARG A CA 1
ATOM 590 C C . ARG A 1 78 ? 3.561 -17.355 1.417 1.00 86.81 78 ARG A C 1
ATOM 592 O O . ARG A 1 78 ? 2.762 -16.505 1.789 1.00 86.81 78 ARG A O 1
ATOM 599 N N . ARG A 1 79 ? 4.056 -18.284 2.242 1.00 85.44 79 ARG A N 1
ATOM 600 C CA . ARG A 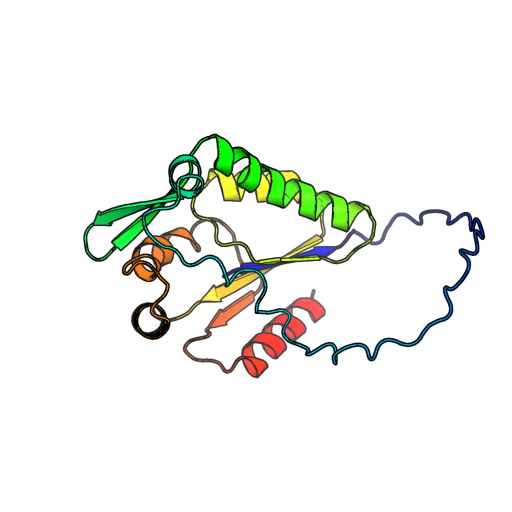1 79 ? 3.668 -18.373 3.662 1.00 85.44 79 ARG A CA 1
ATOM 601 C C . ARG A 1 79 ? 3.993 -17.096 4.434 1.00 85.44 79 ARG A C 1
ATOM 603 O O . ARG A 1 79 ? 3.224 -16.706 5.305 1.00 85.44 79 ARG A O 1
ATOM 610 N N . ILE A 1 80 ? 5.110 -16.441 4.110 1.00 88.44 80 ILE A N 1
ATOM 611 C CA . ILE A 1 80 ? 5.488 -15.161 4.722 1.00 88.44 80 ILE A CA 1
ATOM 612 C C . ILE A 1 80 ? 4.506 -14.072 4.290 1.00 88.44 80 ILE A C 1
ATOM 614 O O . ILE A 1 80 ? 3.976 -13.372 5.148 1.00 88.44 80 ILE A O 1
ATOM 618 N N . LEU A 1 81 ? 4.223 -13.959 2.986 1.00 89.62 81 LEU A N 1
ATOM 619 C CA . LEU A 1 81 ? 3.253 -12.993 2.457 1.00 89.62 81 LEU A CA 1
ATOM 620 C C . LEU A 1 81 ? 1.865 -13.174 3.076 1.00 89.62 81 LEU A C 1
ATOM 622 O O . LEU A 1 81 ? 1.252 -12.202 3.517 1.00 89.62 81 LEU A O 1
ATOM 626 N N . ASP A 1 82 ? 1.396 -14.417 3.155 1.00 88.69 82 ASP A N 1
ATOM 627 C CA . ASP A 1 82 ? 0.082 -14.749 3.699 1.00 88.69 82 ASP A CA 1
ATOM 628 C C . ASP A 1 82 ? -0.004 -14.447 5.208 1.00 88.69 82 ASP A C 1
ATOM 630 O O . ASP A 1 82 ? -1.087 -14.137 5.704 1.00 88.69 82 ASP A O 1
ATOM 634 N N . ALA A 1 83 ? 1.125 -14.461 5.930 1.00 92.50 83 ALA A N 1
ATOM 635 C CA . ALA A 1 83 ? 1.199 -14.121 7.351 1.00 92.50 83 ALA A CA 1
ATOM 636 C C . ALA A 1 83 ? 1.226 -12.606 7.637 1.00 92.50 83 ALA A C 1
ATOM 638 O O . ALA A 1 83 ? 0.884 -12.202 8.749 1.00 92.50 83 ALA A O 1
ATOM 639 N N . MET A 1 84 ? 1.574 -11.753 6.663 1.00 95.25 84 MET A N 1
ATOM 640 C CA . MET A 1 84 ? 1.755 -10.310 6.898 1.00 95.25 84 MET A CA 1
ATOM 641 C C . MET A 1 84 ? 0.482 -9.627 7.422 1.00 95.25 84 MET A C 1
ATOM 643 O O . MET A 1 84 ? 0.527 -8.931 8.437 1.00 95.25 84 MET A O 1
ATOM 647 N N . ALA A 1 85 ? -0.661 -9.828 6.758 1.00 96.00 85 ALA A N 1
ATOM 648 C CA . ALA A 1 85 ? -1.917 -9.201 7.175 1.00 96.00 85 ALA A CA 1
ATOM 649 C C . ALA A 1 85 ? -2.423 -9.724 8.541 1.00 96.00 85 ALA A C 1
ATOM 651 O O . ALA A 1 85 ? -2.767 -8.896 9.390 1.00 96.00 85 ALA A O 1
ATOM 652 N N . PRO A 1 86 ? -2.391 -11.043 8.835 1.00 96.88 86 PRO A N 1
ATOM 653 C CA . PRO A 1 86 ? -2.626 -11.561 10.186 1.00 96.88 86 PRO A CA 1
ATOM 654 C C . PRO A 1 86 ? -1.712 -10.962 11.264 1.00 96.88 86 PRO A C 1
ATOM 656 O O . PRO A 1 86 ? -2.177 -10.657 12.361 1.00 96.88 86 PRO A O 1
ATOM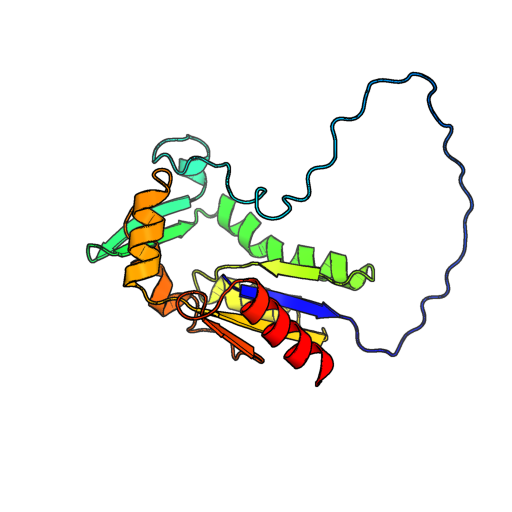 659 N N . THR A 1 87 ? -0.427 -10.738 10.973 1.00 97.94 87 THR A N 1
ATOM 660 C CA . THR A 1 87 ? 0.482 -10.079 11.923 1.00 97.94 87 THR A CA 1
ATOM 661 C C . THR A 1 87 ? 0.052 -8.640 12.210 1.00 97.94 87 THR A C 1
ATOM 663 O O . THR A 1 87 ? 0.011 -8.236 13.371 1.00 97.94 87 THR A O 1
ATOM 666 N N . VAL A 1 88 ? -0.332 -7.872 11.185 1.00 97.75 88 VAL A N 1
ATOM 667 C CA . VAL A 1 88 ? -0.867 -6.512 11.376 1.00 97.75 88 VAL A CA 1
ATOM 668 C C . VAL A 1 88 ? -2.150 -6.541 12.209 1.00 97.75 88 VAL A C 1
ATOM 670 O O . VAL A 1 88 ? -2.302 -5.734 13.124 1.00 97.75 88 VAL A O 1
ATOM 673 N N . ARG A 1 89 ? -3.045 -7.504 11.956 1.00 97.75 89 ARG A N 1
ATOM 674 C CA . ARG A 1 89 ? -4.254 -7.707 12.764 1.00 97.75 89 ARG A CA 1
ATOM 675 C C . ARG A 1 89 ? -3.917 -7.939 14.239 1.00 97.75 89 ARG A C 1
ATOM 677 O O . ARG A 1 89 ? -4.510 -7.286 15.091 1.00 97.75 89 ARG A O 1
ATOM 684 N N . ALA A 1 90 ? -2.943 -8.797 14.538 1.00 98.19 90 ALA A N 1
ATOM 685 C CA . ALA A 1 90 ? -2.520 -9.061 15.913 1.00 98.19 90 ALA A CA 1
ATOM 686 C C . ALA A 1 90 ? -1.998 -7.797 16.624 1.00 98.19 90 ALA A C 1
ATOM 688 O O . ALA A 1 90 ? -2.305 -7.582 17.796 1.00 98.19 90 ALA A O 1
ATOM 689 N N . LEU A 1 91 ? -1.269 -6.922 15.916 1.00 98.06 91 LEU A N 1
ATOM 690 C CA . LEU A 1 91 ? -0.843 -5.628 16.464 1.00 98.06 91 LEU A CA 1
ATOM 691 C C . LEU A 1 91 ? -2.046 -4.745 16.829 1.00 98.06 91 LEU A C 1
ATOM 693 O O . LEU A 1 91 ? -2.061 -4.151 17.910 1.00 98.06 91 LEU A O 1
ATOM 697 N N . VAL A 1 92 ? -3.056 -4.685 15.957 1.00 97.88 92 VAL A N 1
ATOM 698 C CA . VAL A 1 92 ? -4.274 -3.886 16.176 1.00 97.88 92 VAL A CA 1
ATOM 699 C C . VAL A 1 92 ? -5.128 -4.448 17.310 1.00 97.88 92 VAL A C 1
ATOM 701 O O . VAL A 1 92 ? -5.619 -3.691 18.147 1.00 97.88 92 VAL A O 1
ATOM 704 N N . ASP A 1 93 ? -5.264 -5.770 17.397 1.00 97.12 93 ASP A N 1
ATOM 705 C CA . ASP A 1 93 ? -5.955 -6.423 18.512 1.00 97.12 93 ASP A CA 1
ATOM 706 C C . ASP A 1 93 ? -5.253 -6.187 19.853 1.00 97.12 93 ASP A C 1
ATOM 708 O O . ASP A 1 93 ? -5.924 -6.058 20.874 1.00 97.12 93 ASP A O 1
ATOM 712 N N . GLY A 1 94 ? -3.926 -6.035 19.841 1.00 97.50 94 GLY A N 1
ATOM 713 C CA . GLY A 1 94 ? -3.136 -5.598 20.994 1.00 97.50 94 GLY A CA 1
ATOM 714 C C . GLY A 1 94 ? -3.296 -4.116 21.364 1.00 97.50 94 GLY A C 1
ATOM 715 O O . GLY A 1 94 ? -2.599 -3.648 22.259 1.00 97.50 94 GLY A O 1
ATOM 716 N N . GLY A 1 95 ? -4.175 -3.367 20.689 1.00 95.75 95 GLY A N 1
ATOM 717 C CA . GLY A 1 95 ? -4.470 -1.961 20.982 1.00 95.75 95 GLY A CA 1
ATOM 718 C C . GLY A 1 95 ? -3.623 -0.946 20.210 1.00 95.75 95 GLY A C 1
ATOM 719 O O . GLY A 1 95 ? -3.701 0.250 20.492 1.00 95.75 95 GLY A O 1
ATOM 720 N N . ASN A 1 96 ? -2.825 -1.382 19.232 1.00 97.31 96 ASN A N 1
ATOM 721 C CA . ASN A 1 96 ? -1.978 -0.482 18.450 1.00 97.31 96 ASN A CA 1
ATOM 722 C C . ASN A 1 96 ? -2.717 0.061 17.222 1.00 97.31 96 ASN A C 1
ATOM 724 O O . ASN A 1 96 ? -3.478 -0.644 16.568 1.00 97.31 96 ASN A O 1
ATOM 728 N N . SER A 1 97 ? -2.423 1.305 16.846 1.00 93.88 97 SER A N 1
ATOM 729 C CA . SER A 1 97 ? -2.704 1.773 15.485 1.00 93.88 97 SER A CA 1
ATOM 730 C C . SER A 1 97 ? -1.550 1.358 14.577 1.00 93.88 97 SER A C 1
ATOM 732 O O . SER A 1 97 ? -0.391 1.588 14.919 1.00 93.88 97 SER A O 1
ATOM 734 N N . ALA A 1 98 ? -1.852 0.763 13.425 1.00 94.62 98 ALA A N 1
ATOM 735 C CA . ALA A 1 98 ? -0.834 0.278 12.493 1.00 94.62 98 ALA A CA 1
ATOM 736 C C . ALA A 1 98 ? -0.957 0.965 11.132 1.00 94.62 98 ALA A C 1
ATOM 738 O O . ALA A 1 98 ? -2.065 1.097 10.618 1.00 94.62 98 ALA A O 1
ATOM 739 N N . ILE A 1 99 ? 0.184 1.355 10.550 1.00 95.31 99 ILE A N 1
ATOM 740 C CA . ILE A 1 99 ? 0.305 1.731 9.137 1.00 95.31 99 ILE A CA 1
ATOM 741 C C . ILE A 1 99 ? 0.921 0.548 8.395 1.00 95.31 99 ILE A C 1
ATOM 743 O O . ILE A 1 99 ? 2.068 0.187 8.651 1.00 95.31 99 ILE A O 1
ATOM 747 N N . PHE A 1 100 ? 0.180 -0.038 7.460 1.00 94.75 100 PHE A N 1
ATOM 748 C CA . PHE A 1 100 ? 0.651 -1.172 6.669 1.00 94.75 100 PHE A CA 1
ATOM 749 C C . PHE A 1 100 ? 0.966 -0.740 5.234 1.00 94.75 100 PHE A C 1
ATOM 751 O O . PHE A 1 100 ? 0.029 -0.495 4.474 1.00 94.75 100 PHE A O 1
ATOM 758 N N . ASP A 1 101 ? 2.260 -0.625 4.882 1.00 91.19 101 ASP A N 1
ATOM 759 C CA . ASP A 1 101 ? 2.694 -0.397 3.494 1.00 91.19 101 ASP A CA 1
ATOM 760 C C . ASP A 1 101 ? 2.796 -1.704 2.712 1.00 91.19 101 ASP A C 1
ATOM 762 O O . ASP A 1 101 ? 3.710 -2.498 2.949 1.00 91.19 101 ASP A O 1
ATOM 766 N N . HIS A 1 102 ? 1.869 -1.940 1.784 1.00 89.19 102 HIS A N 1
ATOM 767 C CA . HIS A 1 102 ? 1.843 -3.203 1.058 1.00 89.19 102 HIS A CA 1
ATOM 768 C C . HIS A 1 102 ? 1.516 -3.054 -0.430 1.00 89.19 102 HIS A C 1
ATOM 770 O O . HIS A 1 102 ? 0.436 -2.613 -0.831 1.00 89.19 102 HIS A O 1
ATOM 776 N N . ALA A 1 103 ? 2.454 -3.471 -1.284 1.00 88.31 103 ALA A N 1
ATOM 777 C CA . ALA A 1 103 ? 2.212 -3.625 -2.712 1.00 88.31 103 ALA A CA 1
ATOM 778 C C . ALA A 1 103 ? 1.508 -4.965 -2.963 1.00 88.31 103 ALA A C 1
ATOM 780 O O . ALA A 1 103 ? 2.099 -6.024 -2.781 1.00 88.31 103 ALA A O 1
ATOM 781 N N . LEU A 1 104 ? 0.243 -4.925 -3.385 1.00 88.75 104 LEU A N 1
ATOM 782 C CA . LEU A 1 104 ? -0.492 -6.145 -3.720 1.00 88.75 104 LEU A CA 1
ATOM 783 C C . LEU A 1 104 ? -0.116 -6.623 -5.121 1.00 88.75 104 LEU A C 1
ATOM 785 O O . LEU A 1 104 ? -0.445 -5.959 -6.105 1.00 88.75 104 LEU A O 1
ATOM 789 N N . HIS A 1 105 ? 0.544 -7.775 -5.196 1.00 89.56 105 HIS A N 1
ATOM 790 C CA . HIS A 1 105 ? 0.959 -8.385 -6.458 1.00 89.56 105 HIS A CA 1
ATOM 791 C C . HIS A 1 105 ? -0.130 -9.249 -7.098 1.00 89.56 105 HIS A C 1
ATOM 793 O O . HIS A 1 105 ? -0.104 -9.466 -8.304 1.00 89.56 105 HIS A O 1
ATOM 799 N N . ASP A 1 106 ? -1.092 -9.734 -6.315 1.00 90.00 106 ASP A N 1
ATOM 800 C CA . ASP A 1 106 ? -2.178 -10.572 -6.810 1.00 90.00 106 ASP A CA 1
ATOM 801 C C . ASP A 1 106 ? -3.434 -10.481 -5.934 1.00 90.00 106 ASP A C 1
ATOM 803 O O . ASP A 1 106 ? -3.464 -9.860 -4.865 1.00 90.00 106 ASP A O 1
ATOM 807 N N . ARG A 1 107 ? -4.500 -11.125 -6.419 1.00 90.69 107 ARG A N 1
ATOM 808 C CA . ARG A 1 107 ? -5.798 -11.184 -5.745 1.00 90.69 107 ARG A CA 1
ATOM 809 C C . ARG A 1 107 ? -5.743 -11.934 -4.412 1.00 90.69 107 ARG A C 1
ATOM 811 O O . ARG A 1 107 ? -6.523 -11.602 -3.527 1.00 90.69 107 ARG A O 1
ATOM 818 N N . ALA A 1 108 ? -4.859 -12.914 -4.249 1.00 91.00 108 ALA A N 1
ATOM 819 C CA . ALA A 1 108 ? -4.771 -13.675 -3.006 1.00 91.00 108 ALA A CA 1
ATOM 820 C C . ALA A 1 108 ? -4.168 -12.827 -1.871 1.00 91.00 108 ALA A C 1
ATOM 822 O O . ALA A 1 108 ? -4.666 -12.880 -0.750 1.00 91.00 108 ALA A O 1
ATOM 823 N N . MET A 1 109 ? -3.198 -11.951 -2.161 1.00 91.44 109 MET A N 1
ATOM 824 C CA . MET A 1 109 ? -2.701 -10.971 -1.179 1.00 91.44 109 MET A CA 1
ATOM 825 C C . MET A 1 109 ? -3.797 -9.982 -0.761 1.00 91.44 109 MET A C 1
ATOM 827 O O . MET A 1 109 ? -3.933 -9.653 0.417 1.00 91.44 109 MET A O 1
ATOM 831 N N . HIS A 1 110 ? -4.611 -9.524 -1.721 1.00 92.19 110 HIS A N 1
ATOM 832 C CA . HIS A 1 110 ? -5.787 -8.703 -1.421 1.00 92.19 110 HIS A CA 1
ATOM 833 C C . HIS A 1 110 ? -6.771 -9.426 -0.504 1.00 92.19 110 HIS A C 1
ATOM 835 O O . HIS A 1 110 ? -7.232 -8.850 0.477 1.00 92.19 110 HIS A O 1
ATOM 841 N N . GLU A 1 111 ? -7.079 -10.679 -0.819 1.00 93.00 111 GLU A N 1
ATOM 842 C CA . GLU A 1 111 ? -8.029 -11.477 -0.060 1.00 93.00 111 GLU A CA 1
ATOM 843 C C . GLU A 1 111 ? -7.532 -11.756 1.365 1.00 93.00 111 GLU A C 1
ATOM 845 O O . GLU A 1 111 ? -8.310 -11.621 2.306 1.00 93.00 111 GLU A O 1
ATOM 850 N N . SER A 1 112 ? -6.233 -12.020 1.546 1.00 93.75 112 SER A N 1
ATOM 851 C CA . SER A 1 112 ? -5.614 -12.128 2.876 1.00 93.75 112 SER A CA 1
ATOM 852 C C . SER A 1 112 ? -5.808 -10.846 3.698 1.00 93.75 112 SER A C 1
ATOM 854 O O . SER A 1 112 ? -6.266 -10.903 4.840 1.00 93.75 112 SER A O 1
ATOM 856 N N . CYS A 1 113 ? -5.578 -9.669 3.099 1.00 94.38 113 CYS A N 1
ATOM 857 C CA . CYS A 1 113 ? -5.845 -8.386 3.762 1.00 94.38 113 CYS A CA 1
ATOM 858 C C . CYS A 1 113 ? -7.332 -8.215 4.102 1.00 94.38 113 CYS A C 1
ATOM 860 O O . CYS A 1 113 ? -7.673 -7.827 5.217 1.00 94.38 113 CYS A O 1
ATOM 862 N N . ARG A 1 114 ? -8.223 -8.524 3.151 1.00 94.12 114 ARG A N 1
ATOM 863 C CA . ARG A 1 114 ? -9.676 -8.404 3.321 1.00 94.12 114 ARG A CA 1
ATOM 864 C C . ARG A 1 114 ? -10.181 -9.270 4.476 1.00 94.12 114 ARG A C 1
ATOM 866 O O . ARG A 1 114 ? -11.026 -8.822 5.243 1.00 94.12 114 ARG A O 1
ATOM 873 N N . GLN A 1 115 ? -9.671 -10.494 4.598 1.00 95.88 115 GLN A N 1
ATOM 874 C CA . GLN A 1 115 ? -10.032 -11.419 5.671 1.00 95.88 115 GLN A CA 1
ATOM 875 C C . GLN A 1 115 ? -9.458 -10.974 7.017 1.00 95.88 115 GLN A C 1
ATOM 877 O O . GLN A 1 115 ? -10.203 -10.860 7.988 1.00 95.88 115 GLN A O 1
ATOM 882 N N . ALA A 1 116 ? -8.157 -10.674 7.078 1.00 96.94 116 ALA A N 1
ATOM 883 C CA . ALA A 1 116 ? -7.492 -10.301 8.326 1.00 96.94 116 ALA A CA 1
ATOM 884 C C . ALA A 1 116 ? -8.053 -9.001 8.925 1.00 96.94 116 ALA A C 1
ATOM 886 O O . ALA A 1 116 ? -8.195 -8.882 10.146 1.00 96.94 116 ALA A O 1
ATOM 887 N N . PHE A 1 117 ? -8.401 -8.032 8.074 1.00 96.25 117 PHE A N 1
ATOM 888 C CA . PHE A 1 117 ? -8.892 -6.724 8.506 1.00 96.25 117 PHE A CA 1
ATOM 889 C C . PHE A 1 117 ? -10.418 -6.626 8.582 1.00 96.25 117 PHE A C 1
ATOM 891 O O . PHE A 1 117 ? -10.947 -5.554 8.871 1.00 96.25 117 PHE A O 1
ATOM 898 N N . ALA A 1 118 ? -11.143 -7.729 8.376 1.00 95.75 118 ALA A N 1
ATOM 899 C CA . ALA A 1 118 ? -12.587 -7.750 8.564 1.00 95.75 118 ALA A CA 1
ATOM 900 C C . ALA A 1 118 ? -12.958 -7.332 10.000 1.00 95.75 118 ALA A C 1
ATOM 902 O O . ALA A 1 118 ? -12.427 -7.866 10.982 1.00 95.75 118 ALA A O 1
ATOM 903 N N . GLY A 1 119 ? -13.873 -6.365 10.108 1.00 95.69 119 GLY A N 1
ATOM 904 C CA . GLY A 1 119 ? -14.332 -5.803 11.382 1.00 95.69 119 GLY A CA 1
ATOM 905 C C . GLY A 1 119 ? -13.383 -4.786 12.029 1.00 95.69 119 GLY A C 1
ATOM 906 O O . GLY A 1 119 ? -13.682 -4.313 13.123 1.00 95.69 119 GLY A O 1
ATOM 907 N N . LEU A 1 120 ? -12.260 -4.445 11.388 1.00 96.06 120 LEU A N 1
ATOM 908 C CA . LEU A 1 120 ? -11.424 -3.314 11.796 1.00 96.06 120 LEU A CA 1
ATOM 909 C C . LEU A 1 120 ? -11.902 -2.023 11.118 1.00 96.06 120 LEU A C 1
ATOM 911 O O . LEU A 1 120 ? -12.424 -2.058 10.004 1.00 96.06 120 LEU A O 1
ATOM 915 N N . ASP A 1 121 ? -11.663 -0.884 11.764 1.00 94.62 121 ASP A N 1
ATOM 916 C CA . ASP A 1 121 ? -11.765 0.425 11.121 1.00 94.62 121 ASP A CA 1
ATOM 917 C C . ASP A 1 121 ? -10.517 0.632 10.259 1.00 94.62 121 ASP A C 1
ATOM 919 O O . ASP A 1 121 ? -9.426 0.845 10.786 1.00 94.62 121 ASP A O 1
ATOM 923 N N . VAL A 1 122 ? -10.653 0.480 8.940 1.00 94.75 122 VAL A N 1
ATOM 924 C CA . VAL A 1 122 ? -9.537 0.554 7.989 1.00 94.75 122 VAL A CA 1
ATOM 925 C C . VAL A 1 122 ? -9.650 1.814 7.140 1.00 94.75 122 VAL A C 1
ATOM 927 O O . VAL A 1 122 ? -10.642 2.045 6.448 1.00 94.75 122 VAL A O 1
ATOM 930 N N . PHE A 1 123 ? -8.577 2.597 7.121 1.00 95.25 123 PHE A N 1
ATOM 931 C CA . PHE A 1 123 ? -8.370 3.697 6.191 1.00 95.25 123 PHE A CA 1
ATOM 932 C C . PHE A 1 123 ? -7.446 3.263 5.059 1.00 95.25 123 PHE A C 1
ATOM 934 O O . PHE A 1 123 ? -6.276 2.982 5.307 1.00 95.25 123 PHE A O 1
ATOM 941 N N . THR A 1 124 ? -7.925 3.261 3.815 1.00 94.75 124 THR A N 1
ATOM 942 C CA . THR A 1 124 ? -7.141 2.876 2.636 1.00 94.75 124 THR A CA 1
ATOM 943 C C . THR A 1 124 ? -6.641 4.091 1.856 1.00 94.75 124 THR A C 1
ATOM 945 O O . THR A 1 124 ? -7.424 4.830 1.254 1.00 94.75 124 THR A O 1
ATOM 948 N N . VAL A 1 125 ? -5.315 4.236 1.773 1.00 95.06 125 VAL A N 1
ATOM 949 C CA . VAL A 1 125 ? -4.638 5.242 0.940 1.00 95.06 125 VAL A CA 1
ATOM 950 C C . VAL A 1 125 ? -4.139 4.621 -0.364 1.00 95.06 125 VAL A C 1
ATOM 952 O O . VAL A 1 125 ? -3.360 3.662 -0.358 1.00 95.06 125 VAL A O 1
ATOM 955 N N . GLY A 1 126 ? -4.516 5.206 -1.501 1.00 93.38 126 GLY A N 1
ATOM 956 C CA . GLY A 1 126 ? -3.864 4.925 -2.778 1.00 93.38 126 GLY A CA 1
ATOM 957 C C . GLY A 1 126 ? -2.762 5.931 -3.089 1.00 93.38 126 GLY A C 1
ATOM 958 O O . GLY A 1 126 ? -3.013 7.130 -3.152 1.00 93.38 126 GLY A O 1
ATOM 959 N N . VAL A 1 127 ? -1.546 5.438 -3.331 1.00 93.56 127 VAL A N 1
ATOM 960 C CA . VAL A 1 127 ? -0.401 6.265 -3.738 1.00 93.56 127 VAL A CA 1
ATOM 961 C C . VAL A 1 127 ? -0.072 5.984 -5.197 1.00 93.56 127 VAL A C 1
ATOM 963 O O . VAL A 1 127 ? 0.322 4.867 -5.536 1.00 93.56 127 VAL A O 1
ATOM 966 N N . THR A 1 128 ? -0.229 6.996 -6.042 1.00 93.19 128 THR A N 1
ATOM 967 C CA . THR A 1 128 ? 0.013 6.930 -7.490 1.00 93.19 128 THR A CA 1
ATOM 968 C C . THR A 1 128 ? 1.233 7.748 -7.893 1.00 93.19 128 THR A C 1
ATOM 970 O O . THR A 1 128 ? 1.753 8.557 -7.119 1.00 93.19 128 THR A O 1
ATOM 973 N N . CYS A 1 129 ? 1.743 7.460 -9.085 1.00 92.94 129 CYS A N 1
ATOM 974 C CA . CYS A 1 129 ? 2.813 8.199 -9.736 1.00 92.94 129 CYS A CA 1
ATOM 975 C C . CYS A 1 129 ? 2.776 7.846 -11.234 1.00 92.94 129 CYS A C 1
ATOM 977 O O . CYS A 1 129 ? 2.570 6.665 -11.544 1.00 92.94 129 CYS A O 1
ATOM 979 N N . PRO A 1 130 ? 2.974 8.811 -12.150 1.00 92.62 130 PRO A N 1
ATOM 980 C CA . PRO A 1 130 ? 3.140 8.535 -13.573 1.00 92.62 130 PRO A CA 1
ATOM 981 C C . PRO A 1 130 ? 4.201 7.458 -13.820 1.00 92.62 130 PRO A C 1
ATOM 983 O O . PRO A 1 130 ? 5.256 7.444 -13.175 1.00 92.62 130 PRO A O 1
ATOM 986 N N . ILE A 1 131 ? 3.915 6.538 -14.743 1.00 92.88 131 ILE A N 1
ATOM 987 C CA . ILE A 1 131 ? 4.769 5.368 -14.981 1.00 92.88 131 ILE A CA 1
ATOM 988 C C . ILE A 1 131 ? 6.172 5.775 -15.439 1.00 92.88 131 ILE A C 1
ATOM 990 O O . ILE A 1 131 ? 7.156 5.177 -15.015 1.00 92.88 131 ILE A O 1
ATOM 994 N N . GLU A 1 132 ? 6.278 6.849 -16.213 1.00 93.38 132 GLU A N 1
ATOM 995 C CA . GLU A 1 132 ? 7.533 7.388 -16.729 1.00 93.38 132 GLU A CA 1
ATOM 996 C C . GLU A 1 132 ? 8.455 7.836 -15.583 1.00 93.38 132 GLU A C 1
ATOM 998 O O . GLU A 1 132 ? 9.664 7.590 -15.607 1.00 93.38 132 GLU A O 1
ATOM 1003 N N . ILE A 1 133 ? 7.876 8.434 -14.534 1.00 94.06 133 ILE A N 1
ATOM 1004 C CA . ILE A 1 133 ? 8.600 8.847 -13.324 1.00 94.06 133 ILE A CA 1
ATOM 1005 C C . ILE A 1 133 ? 9.016 7.616 -12.512 1.00 94.06 133 ILE A C 1
ATOM 1007 O O . ILE A 1 133 ? 10.140 7.556 -12.010 1.00 94.06 133 ILE A O 1
ATOM 1011 N N . LEU A 1 134 ? 8.139 6.614 -12.384 1.00 92.12 134 LEU A N 1
ATOM 1012 C CA . LEU A 1 134 ? 8.462 5.371 -11.676 1.00 92.12 134 LEU A CA 1
ATOM 1013 C C . LEU A 1 134 ? 9.611 4.607 -12.345 1.00 92.12 134 LEU A C 1
ATOM 1015 O O . LEU A 1 134 ? 10.499 4.131 -11.642 1.00 92.12 134 LEU A O 1
ATOM 1019 N N . GLU A 1 135 ? 9.629 4.525 -13.674 1.00 92.44 135 GLU A N 1
ATOM 1020 C CA . GLU A 1 135 ? 10.702 3.878 -14.439 1.00 92.44 135 GLU A CA 1
ATOM 1021 C C . GLU A 1 135 ? 12.017 4.661 -14.388 1.00 92.44 135 GLU A C 1
ATOM 1023 O O . GLU A 1 135 ? 13.093 4.064 -14.364 1.00 92.44 135 GLU A O 1
ATOM 1028 N N . ALA A 1 136 ? 11.969 5.997 -14.353 1.00 91.94 136 ALA A N 1
ATOM 1029 C CA . ALA A 1 136 ? 13.159 6.810 -14.104 1.00 91.94 136 ALA A CA 1
ATOM 1030 C C . ALA A 1 136 ? 13.745 6.529 -12.711 1.00 91.94 136 ALA A C 1
ATOM 1032 O O . ALA A 1 136 ? 14.918 6.177 -12.605 1.00 91.94 136 ALA A O 1
ATOM 1033 N N . ARG A 1 137 ? 12.906 6.557 -11.666 1.00 90.50 137 ARG A N 1
ATOM 1034 C CA . ARG A 1 137 ? 13.309 6.236 -10.284 1.00 90.50 137 ARG A CA 1
ATOM 1035 C C . ARG A 1 137 ? 13.807 4.796 -10.133 1.00 90.50 137 ARG A C 1
ATOM 1037 O O . ARG A 1 137 ? 14.678 4.530 -9.312 1.00 90.50 137 ARG A O 1
ATOM 1044 N N . GLU A 1 138 ? 13.237 3.848 -10.877 1.00 89.31 138 GLU A N 1
ATOM 1045 C CA . GLU A 1 138 ? 13.691 2.453 -10.905 1.00 89.31 138 GLU A CA 1
ATOM 1046 C C . GLU A 1 138 ? 15.113 2.339 -11.460 1.00 89.31 138 GLU A C 1
ATOM 1048 O O . GLU A 1 138 ? 15.950 1.698 -10.827 1.00 89.31 138 GLU A O 1
ATOM 1053 N N . ARG A 1 139 ? 15.400 3.025 -12.575 1.00 90.12 139 ARG A N 1
ATOM 1054 C CA . ARG A 1 139 ? 16.738 3.081 -13.182 1.00 90.12 139 ARG A CA 1
ATOM 1055 C C . ARG A 1 139 ? 17.757 3.786 -12.290 1.00 90.12 139 ARG A C 1
ATOM 1057 O O . ARG A 1 139 ? 18.855 3.272 -12.109 1.00 90.12 139 ARG A O 1
ATOM 1064 N N . GLU A 1 140 ? 17.398 4.936 -11.721 1.00 91.44 140 GLU A N 1
ATOM 1065 C CA . GLU A 1 140 ? 18.289 5.741 -10.869 1.00 91.44 140 GLU A CA 1
ATOM 1066 C C . GLU A 1 140 ? 18.741 5.003 -9.609 1.00 91.44 140 GLU A C 1
ATOM 1068 O O . GLU A 1 140 ? 19.858 5.203 -9.139 1.00 91.44 140 GLU A O 1
ATOM 1073 N N . ARG A 1 141 ? 17.885 4.138 -9.056 1.00 85.12 141 ARG A N 1
ATOM 1074 C CA . ARG A 1 141 ? 18.196 3.430 -7.811 1.00 85.12 141 ARG A CA 1
ATOM 1075 C C . ARG A 1 141 ? 19.271 2.357 -7.986 1.00 85.12 141 ARG A C 1
ATOM 1077 O O . ARG A 1 141 ? 19.927 2.010 -7.010 1.00 85.12 141 ARG A O 1
ATOM 1084 N N . GLY A 1 142 ? 19.436 1.825 -9.199 1.00 78.25 142 GLY A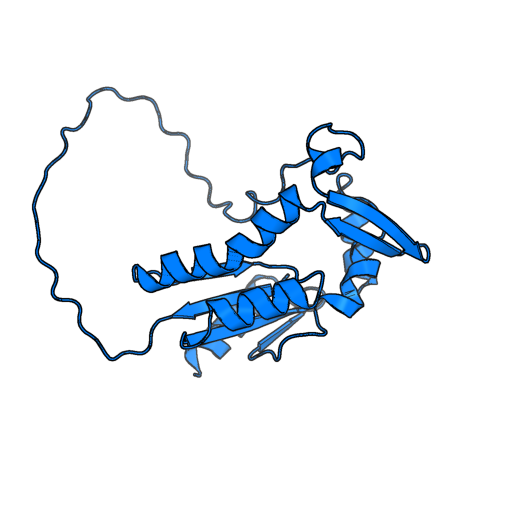 N 1
ATOM 1085 C CA . GLY A 1 142 ? 20.502 0.888 -9.574 1.00 78.25 142 GLY A CA 1
ATOM 1086 C C . GLY A 1 142 ? 20.445 -0.510 -8.938 1.00 78.25 142 GLY A C 1
ATOM 1087 O O . GLY A 1 142 ? 21.126 -1.410 -9.413 1.00 78.25 142 GLY A O 1
ATOM 1088 N N . ASP A 1 143 ? 19.634 -0.717 -7.897 1.00 76.38 143 ASP A N 1
ATOM 1089 C CA . ASP A 1 143 ? 19.483 -1.981 -7.159 1.00 76.38 143 ASP A CA 1
ATOM 1090 C C . ASP A 1 143 ? 18.173 -2.730 -7.467 1.00 76.38 143 ASP A C 1
ATOM 1092 O O . ASP A 1 143 ? 17.860 -3.735 -6.822 1.00 76.38 143 ASP A O 1
ATOM 1096 N N . ARG A 1 144 ? 17.375 -2.218 -8.412 1.00 76.50 144 ARG A N 1
ATOM 1097 C CA . ARG A 1 144 ? 16.082 -2.781 -8.812 1.00 76.50 144 ARG A CA 1
ATOM 1098 C C . ARG A 1 144 ? 16.184 -3.435 -10.176 1.00 76.50 144 ARG A C 1
ATOM 1100 O O . ARG A 1 144 ? 16.731 -2.857 -11.110 1.00 76.50 144 ARG A O 1
ATOM 1107 N N . VAL A 1 145 ? 15.540 -4.591 -10.306 1.00 78.25 145 VAL A N 1
ATOM 1108 C CA . VAL A 1 145 ? 15.272 -5.177 -11.621 1.00 78.25 145 VAL A CA 1
ATOM 1109 C C . VAL A 1 145 ? 14.399 -4.220 -12.422 1.00 78.25 145 VAL A C 1
ATOM 1111 O O . VAL A 1 145 ? 13.360 -3.761 -11.939 1.00 78.25 145 VAL A O 1
ATOM 1114 N N . LEU A 1 146 ? 14.835 -3.932 -13.645 1.00 86.88 146 LEU A N 1
ATOM 1115 C CA . LEU A 1 146 ? 14.112 -3.066 -14.563 1.00 86.88 146 LEU A CA 1
ATOM 1116 C C . LEU A 1 146 ? 12.810 -3.733 -15.012 1.00 86.88 146 LEU A C 1
ATOM 1118 O O . LEU A 1 146 ? 12.754 -4.941 -15.242 1.00 86.88 146 LEU A O 1
ATOM 1122 N N . GLY A 1 147 ? 11.758 -2.932 -15.144 1.00 87.81 147 GLY A N 1
ATOM 1123 C CA . GLY A 1 147 ? 10.456 -3.394 -15.600 1.00 87.81 147 GLY A CA 1
ATOM 1124 C C . GLY A 1 147 ? 9.455 -3.732 -14.510 1.00 87.81 147 GLY A C 1
ATOM 1125 O O . GLY A 1 147 ? 8.289 -4.013 -14.816 1.00 87.81 147 GLY A O 1
ATOM 1126 N N . ARG A 1 148 ? 9.857 -3.687 -13.236 1.00 87.31 148 ARG A N 1
ATOM 1127 C CA . ARG A 1 148 ? 8.945 -3.958 -12.117 1.00 87.31 148 ARG A CA 1
ATOM 1128 C C . ARG A 1 148 ? 7.902 -2.860 -11.984 1.00 87.31 148 ARG A C 1
ATOM 1130 O O . ARG A 1 148 ? 6.739 -3.165 -11.727 1.00 87.31 148 ARG A O 1
ATOM 1137 N N . ALA A 1 149 ? 8.300 -1.600 -12.164 1.00 89.25 149 ALA A N 1
ATOM 1138 C CA . ALA A 1 149 ? 7.393 -0.458 -12.151 1.00 89.25 149 ALA A CA 1
ATOM 1139 C C . ALA A 1 149 ? 6.227 -0.675 -13.127 1.00 89.25 149 ALA A C 1
ATOM 1141 O O . ALA A 1 149 ? 5.061 -0.615 -12.730 1.00 89.25 149 ALA A O 1
ATOM 1142 N N . ARG A 1 150 ? 6.543 -1.029 -14.378 1.00 90.88 150 ARG A N 1
ATOM 1143 C CA . ARG A 1 150 ? 5.543 -1.282 -15.420 1.00 90.88 150 ARG A CA 1
ATOM 1144 C C . ARG A 1 150 ? 4.705 -2.520 -15.143 1.00 90.88 150 ARG A C 1
ATOM 1146 O O . ARG A 1 150 ? 3.484 -2.460 -15.262 1.00 90.88 150 ARG A O 1
ATOM 1153 N N . GLY A 1 151 ? 5.334 -3.611 -14.710 1.00 88.31 151 GLY A N 1
ATOM 1154 C CA . GLY A 1 151 ? 4.627 -4.850 -14.388 1.00 88.31 151 GLY A CA 1
ATOM 1155 C C . GLY A 1 151 ? 3.659 -4.732 -13.208 1.00 88.31 151 GLY A C 1
ATOM 1156 O O . GLY A 1 151 ? 2.698 -5.494 -13.135 1.00 88.31 151 GLY A O 1
ATOM 1157 N N . LEU A 1 152 ? 3.868 -3.770 -12.301 1.00 87.06 152 LEU A N 1
ATOM 1158 C CA . LEU A 1 152 ? 2.995 -3.549 -11.145 1.00 87.06 152 LEU A CA 1
ATOM 1159 C C . LEU A 1 152 ? 1.959 -2.444 -11.337 1.00 87.06 152 LEU A C 1
ATOM 1161 O O . LEU A 1 152 ? 0.913 -2.515 -10.691 1.00 87.06 152 LEU A O 1
ATOM 1165 N N . ALA A 1 153 ? 2.203 -1.457 -12.203 1.00 86.31 153 ALA A N 1
ATOM 1166 C CA . ALA A 1 153 ? 1.362 -0.263 -12.331 1.00 86.31 153 ALA A CA 1
ATOM 1167 C C . ALA A 1 153 ? -0.133 -0.579 -12.523 1.00 86.31 153 ALA A C 1
ATOM 1169 O O . ALA A 1 153 ? -0.980 0.007 -11.849 1.00 86.31 153 ALA A O 1
ATOM 1170 N N . GLY A 1 154 ? -0.456 -1.555 -13.378 1.00 82.88 154 GLY A N 1
ATOM 1171 C CA . GLY A 1 154 ? -1.841 -1.975 -13.630 1.00 82.88 154 GLY A CA 1
ATOM 1172 C C . GLY A 1 154 ? -2.444 -2.882 -12.550 1.00 82.88 154 GLY A C 1
ATOM 1173 O O . GLY A 1 154 ? -3.662 -2.975 -12.424 1.00 82.88 154 GLY A O 1
ATOM 1174 N N . VAL A 1 155 ? -1.614 -3.543 -11.741 1.00 85.62 155 VAL A N 1
ATOM 1175 C CA . VAL A 1 155 ? -2.059 -4.565 -10.781 1.00 85.62 155 VAL A CA 1
ATOM 1176 C C . VAL A 1 155 ? -2.311 -3.955 -9.407 1.00 85.62 155 VAL A C 1
ATOM 1178 O O . VAL A 1 155 ? -3.375 -4.159 -8.812 1.00 85.62 155 VAL A O 1
ATOM 1181 N N . VAL A 1 156 ? -1.377 -3.136 -8.915 1.00 84.19 156 VAL A N 1
ATOM 1182 C CA . VAL A 1 156 ? -1.389 -2.620 -7.536 1.00 84.19 156 VAL A CA 1
ATOM 1183 C C . VAL A 1 156 ? -2.543 -1.663 -7.249 1.00 84.19 156 VAL A C 1
ATOM 1185 O O . VAL A 1 156 ? -2.798 -1.376 -6.084 1.00 84.19 156 VAL A O 1
ATOM 1188 N N . HIS A 1 157 ? -3.287 -1.213 -8.258 1.00 83.62 157 HIS A N 1
ATOM 1189 C CA . HIS A 1 157 ? -4.483 -0.378 -8.112 1.00 83.62 157 HIS A CA 1
ATOM 1190 C C . HIS A 1 157 ? -5.762 -1.061 -8.625 1.00 83.62 157 HIS A C 1
ATOM 1192 O O . HIS A 1 157 ? -6.773 -0.393 -8.825 1.00 83.62 157 HIS A O 1
ATOM 1198 N N . SER A 1 158 ? -5.772 -2.383 -8.810 1.00 84.94 158 SER A N 1
ATOM 1199 C CA . SER A 1 158 ? -6.948 -3.084 -9.358 1.00 84.94 158 SER A CA 1
ATOM 1200 C C . SER A 1 158 ? -7.917 -3.638 -8.300 1.00 84.94 158 SER A C 1
ATOM 1202 O O . SER A 1 158 ? -9.077 -3.887 -8.606 1.00 84.94 158 SER A O 1
ATOM 1204 N N . PHE A 1 159 ? -7.474 -3.816 -7.048 1.00 83.56 159 PHE A N 1
ATOM 1205 C CA . PHE A 1 159 ? -8.208 -4.667 -6.095 1.00 83.56 159 PHE A CA 1
ATOM 1206 C C . PHE A 1 159 ? -9.054 -3.955 -5.023 1.00 83.56 159 PHE A C 1
ATOM 1208 O O . PHE A 1 159 ? -10.012 -4.547 -4.547 1.00 83.56 159 PHE A O 1
ATOM 1215 N N . VAL A 1 160 ? -8.704 -2.732 -4.603 1.00 79.50 160 VAL A N 1
ATOM 1216 C CA . VAL A 1 160 ? -9.247 -2.119 -3.361 1.00 79.50 160 VAL A CA 1
ATOM 1217 C C . VAL A 1 160 ? -9.795 -0.730 -3.632 1.00 79.50 160 VAL A C 1
ATOM 1219 O O . VAL A 1 160 ? -9.097 0.020 -4.292 1.00 79.50 160 VAL A O 1
ATOM 1222 N N . GLN A 1 161 ? -10.967 -0.343 -3.136 1.00 84.38 161 GLN A N 1
ATOM 1223 C CA . GLN A 1 161 ? -11.421 1.057 -3.206 1.00 84.38 161 GLN A CA 1
ATOM 1224 C C . GLN A 1 161 ? -10.613 1.943 -2.244 1.00 84.38 161 GLN A C 1
ATOM 1226 O O . GLN A 1 161 ? -10.107 1.459 -1.240 1.00 84.38 161 GLN A O 1
ATOM 1231 N N . ARG A 1 162 ? -10.407 3.219 -2.578 1.00 86.94 162 ARG A N 1
ATOM 1232 C CA . ARG A 1 162 ? -9.559 4.116 -1.779 1.00 86.94 162 ARG A CA 1
ATOM 1233 C C . ARG A 1 162 ? -10.406 5.205 -1.187 1.00 86.94 162 ARG A C 1
ATOM 1235 O O . ARG A 1 162 ? -11.221 5.789 -1.894 1.00 86.94 162 ARG A O 1
ATOM 1242 N N . ASP A 1 163 ? -10.123 5.502 0.064 1.00 93.88 163 ASP A N 1
ATOM 1243 C CA . ASP A 1 163 ? -10.759 6.605 0.759 1.00 93.88 163 ASP A CA 1
ATOM 1244 C C . ASP A 1 163 ? -10.053 7.923 0.435 1.00 93.88 163 ASP A C 1
ATOM 1246 O O . ASP A 1 163 ? -10.679 8.974 0.381 1.00 93.88 163 ASP A O 1
ATOM 1250 N N . VAL A 1 164 ? -8.747 7.859 0.147 1.00 95.44 164 VAL A N 1
ATOM 1251 C CA . VAL A 1 164 ? -7.985 8.980 -0.411 1.00 95.44 164 VAL A CA 1
ATOM 1252 C C . VAL A 1 164 ? -6.976 8.500 -1.450 1.00 95.44 164 VAL A C 1
ATOM 1254 O O . VAL A 1 164 ? -6.404 7.409 -1.346 1.00 95.44 164 VAL A O 1
ATOM 1257 N N . MET A 1 165 ? -6.740 9.343 -2.450 1.00 94.75 165 MET A N 1
ATOM 1258 C CA . MET A 1 165 ? -5.712 9.163 -3.468 1.00 94.75 165 MET A CA 1
ATOM 1259 C C . MET A 1 165 ? -4.709 10.308 -3.389 1.00 94.75 165 MET A C 1
ATOM 1261 O O . MET A 1 165 ? -5.107 11.468 -3.327 1.00 94.75 165 MET A O 1
ATOM 1265 N N . VAL A 1 166 ? -3.418 9.986 -3.431 1.00 95.81 166 VAL A N 1
ATOM 1266 C CA . VAL A 1 166 ? -2.332 10.968 -3.539 1.00 95.81 166 VAL A CA 1
ATOM 1267 C C . VAL A 1 166 ? -1.436 10.642 -4.733 1.00 95.81 166 VAL A C 1
ATOM 1269 O O . VAL A 1 166 ? -1.194 9.469 -5.039 1.00 95.81 166 VAL A O 1
ATOM 1272 N N . ASP A 1 167 ? -0.942 11.674 -5.415 1.00 94.88 167 ASP A N 1
ATOM 1273 C CA . ASP A 1 167 ? -0.064 11.548 -6.582 1.00 94.88 167 ASP A CA 1
ATOM 1274 C C . ASP A 1 167 ? 1.339 12.070 -6.258 1.00 94.88 167 ASP A C 1
ATOM 1276 O O . ASP A 1 167 ? 1.583 13.267 -6.178 1.00 94.88 167 ASP A O 1
ATOM 1280 N N . THR A 1 168 ? 2.291 11.154 -6.108 1.00 94.75 168 THR A N 1
ATOM 1281 C CA . THR A 1 168 ? 3.698 11.453 -5.777 1.00 94.75 168 THR A CA 1
ATOM 1282 C C . THR A 1 168 ? 4.557 11.863 -6.979 1.00 94.75 168 THR A C 1
ATOM 1284 O O . THR A 1 168 ? 5.769 12.059 -6.837 1.00 94.75 168 THR A O 1
ATOM 1287 N N . GLY A 1 169 ? 3.968 11.927 -8.175 1.00 93.19 169 GLY A N 1
ATOM 1288 C CA . GLY A 1 169 ? 4.550 12.585 -9.343 1.00 93.19 169 GLY A CA 1
ATOM 1289 C C . GLY A 1 169 ? 4.189 14.066 -9.430 1.00 93.19 169 GLY A C 1
ATOM 1290 O O . GLY A 1 169 ? 5.002 14.849 -9.909 1.00 93.19 169 GLY A O 1
ATOM 1291 N N . ALA A 1 170 ? 3.005 14.446 -8.940 1.00 94.25 170 ALA A N 1
ATOM 1292 C CA . ALA A 1 170 ? 2.503 15.821 -8.997 1.00 94.25 170 ALA A CA 1
ATOM 1293 C C . ALA A 1 170 ? 2.605 16.581 -7.661 1.00 94.25 170 ALA A C 1
ATOM 1295 O O . ALA A 1 170 ? 2.672 17.809 -7.649 1.00 94.25 170 ALA A O 1
ATOM 1296 N N . MET A 1 171 ? 2.610 15.873 -6.529 1.00 95.50 171 MET A N 1
ATOM 1297 C CA . MET A 1 171 ? 2.602 16.456 -5.187 1.00 95.50 171 MET A CA 1
ATOM 1298 C C . MET A 1 171 ? 3.946 16.267 -4.482 1.00 95.50 171 MET A C 1
ATOM 1300 O O . MET A 1 171 ? 4.634 15.256 -4.646 1.00 95.50 171 MET A O 1
ATOM 1304 N N . THR A 1 172 ? 4.292 17.222 -3.618 1.00 95.94 172 THR A N 1
ATOM 1305 C CA . THR A 1 172 ? 5.388 17.041 -2.661 1.00 95.94 172 THR A CA 1
ATOM 1306 C C . THR A 1 172 ? 4.984 16.046 -1.573 1.00 95.94 172 THR A C 1
ATOM 1308 O O . THR A 1 172 ? 3.802 15.881 -1.267 1.00 95.94 172 THR A O 1
ATOM 1311 N N . THR A 1 173 ? 5.965 15.421 -0.917 1.00 95.12 173 THR A N 1
ATOM 1312 C CA . THR A 1 173 ? 5.710 14.513 0.215 1.00 95.12 173 THR A CA 1
ATOM 1313 C C . THR A 1 173 ? 4.871 15.176 1.307 1.00 95.12 173 THR A C 1
ATOM 1315 O O . THR A 1 173 ? 3.926 14.569 1.804 1.00 95.12 173 THR A O 1
ATOM 1318 N N . ALA A 1 174 ? 5.175 16.433 1.648 1.00 97.44 174 ALA A N 1
ATOM 1319 C CA . ALA A 1 174 ? 4.426 17.183 2.652 1.00 97.44 174 ALA A CA 1
ATOM 1320 C C . ALA A 1 174 ? 2.956 17.365 2.244 1.00 97.44 174 ALA A C 1
ATOM 1322 O O . ALA A 1 174 ? 2.068 17.116 3.053 1.00 97.44 174 ALA A O 1
ATOM 1323 N N . ALA A 1 175 ? 2.692 17.707 0.979 1.00 97.69 175 ALA A N 1
ATOM 1324 C CA . ALA A 1 175 ? 1.331 17.843 0.469 1.00 97.69 175 ALA A CA 1
ATOM 1325 C C . ALA A 1 175 ? 0.562 16.510 0.497 1.00 97.69 175 ALA A C 1
ATOM 1327 O O . ALA A 1 175 ? -0.603 16.490 0.890 1.00 97.69 175 ALA A O 1
ATOM 1328 N N . CYS A 1 176 ? 1.207 15.391 0.142 1.00 97.62 176 CYS A N 1
ATOM 1329 C CA . CYS A 1 176 ? 0.601 14.060 0.259 1.00 97.62 176 CYS A CA 1
ATOM 1330 C C . CYS A 1 176 ? 0.212 13.745 1.708 1.00 97.62 176 CYS A C 1
ATOM 1332 O O . CYS A 1 176 ? -0.903 13.298 1.961 1.00 97.62 176 CYS A O 1
ATOM 1334 N N . VAL A 1 177 ? 1.117 13.992 2.662 1.00 96.94 177 VAL A N 1
ATOM 1335 C CA . VAL A 1 177 ? 0.862 13.755 4.090 1.00 96.94 177 VAL A CA 1
ATOM 1336 C C . VAL A 1 177 ? -0.297 14.616 4.582 1.00 96.94 177 VAL A C 1
ATOM 1338 O O . VAL A 1 177 ? -1.212 14.088 5.207 1.00 96.94 177 VAL A O 1
ATOM 1341 N N . SER A 1 178 ? -0.307 15.912 4.257 1.00 97.81 178 SER A N 1
ATOM 1342 C CA . SER A 1 178 ? -1.405 16.809 4.627 1.00 97.81 178 SER A CA 1
ATOM 1343 C C . SER A 1 178 ? -2.751 16.344 4.069 1.00 97.81 178 SER A C 1
ATOM 1345 O O . SER A 1 178 ? -3.736 16.349 4.800 1.00 97.81 178 SER A O 1
ATOM 1347 N N . ALA A 1 179 ? -2.798 15.892 2.812 1.00 97.38 179 ALA A N 1
ATOM 1348 C CA . ALA A 1 179 ? -4.022 15.370 2.205 1.00 97.38 179 ALA A CA 1
ATOM 1349 C C . ALA A 1 179 ? -4.518 14.087 2.893 1.00 97.38 179 ALA A C 1
ATOM 1351 O O . ALA A 1 179 ? -5.715 13.938 3.131 1.00 97.38 179 ALA A O 1
ATOM 1352 N N . ILE A 1 180 ? -3.604 13.176 3.247 1.00 97.25 180 ILE A N 1
ATOM 1353 C CA . ILE A 1 180 ? -3.945 11.942 3.969 1.00 97.25 180 ILE A CA 1
ATOM 1354 C C . ILE A 1 180 ? -4.493 12.269 5.359 1.00 97.25 180 ILE A C 1
ATOM 1356 O O . ILE A 1 180 ? -5.535 11.738 5.727 1.00 97.25 180 ILE A O 1
ATOM 1360 N N . LEU A 1 181 ? -3.829 13.148 6.116 1.00 97.25 181 LEU A N 1
ATOM 1361 C CA . LEU A 1 181 ? -4.273 13.535 7.459 1.00 97.25 181 LEU A CA 1
ATOM 1362 C C . LEU A 1 181 ? -5.651 14.204 7.427 1.00 97.25 181 LEU A C 1
ATOM 1364 O O . LE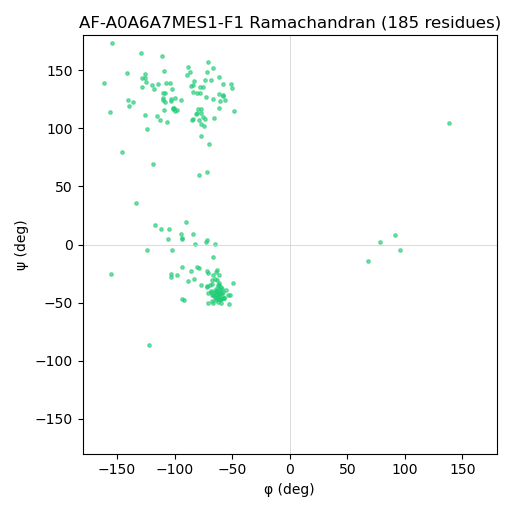U A 1 181 ? -6.538 13.783 8.159 1.00 97.25 181 LEU A O 1
ATOM 1368 N N . ALA A 1 182 ? -5.865 15.156 6.515 1.00 97.44 182 ALA A N 1
ATOM 1369 C CA . ALA A 1 182 ? -7.163 15.810 6.358 1.00 97.44 182 ALA A CA 1
ATOM 1370 C C . ALA A 1 182 ? -8.288 14.811 6.031 1.00 97.44 182 ALA A C 1
ATOM 1372 O O . ALA A 1 182 ? -9.401 14.943 6.533 1.00 97.44 182 ALA A O 1
ATOM 1373 N N . ALA A 1 183 ? -8.000 13.794 5.214 1.00 96.25 183 ALA A N 1
ATOM 1374 C CA . ALA A 1 183 ? -8.971 12.756 4.893 1.00 96.25 183 ALA A CA 1
ATOM 1375 C C . ALA A 1 183 ? -9.239 11.809 6.075 1.00 96.25 183 ALA A C 1
ATOM 1377 O O . ALA A 1 183 ? -10.370 11.359 6.234 1.00 96.25 183 ALA A O 1
ATOM 1378 N N . VAL A 1 184 ? -8.225 11.502 6.895 1.00 94.88 184 VAL A N 1
ATOM 1379 C CA . VAL A 1 184 ? -8.372 10.704 8.128 1.00 94.88 184 VAL A CA 1
ATOM 1380 C C . VAL A 1 184 ? -9.229 11.439 9.156 1.00 94.88 184 VAL A C 1
ATOM 1382 O O . VAL A 1 184 ? -10.114 10.822 9.739 1.00 94.88 184 VAL A O 1
ATOM 1385 N N . ASP A 1 185 ? -8.995 12.737 9.343 1.00 94.25 185 ASP A N 1
ATOM 1386 C CA . ASP A 1 185 ? -9.710 13.557 10.328 1.00 94.25 185 ASP A CA 1
ATOM 1387 C C . ASP A 1 185 ? -11.165 13.850 9.923 1.00 94.25 185 ASP A C 1
ATOM 1389 O O . ASP A 1 185 ? -11.997 14.141 10.777 1.00 94.25 185 ASP A O 1
ATOM 1393 N N . GLY A 1 186 ? -11.482 13.778 8.626 1.00 90.50 186 GLY A N 1
ATOM 1394 C CA . GLY A 1 186 ? -12.825 14.018 8.089 1.00 90.50 186 GLY A CA 1
ATOM 1395 C C . GLY A 1 186 ? -13.779 12.818 8.134 1.00 90.50 186 GLY A C 1
ATOM 1396 O O . GLY A 1 186 ? -14.831 12.884 7.496 1.00 90.50 186 GLY A O 1
ATOM 1397 N N . ARG A 1 187 ? -13.401 11.725 8.804 1.00 82.44 187 ARG A N 1
ATOM 1398 C CA . ARG A 1 187 ? -14.197 10.492 8.913 1.00 82.44 187 ARG A CA 1
ATOM 1399 C C . ARG A 1 187 ? -15.215 10.496 10.041 1.00 82.44 187 ARG A C 1
ATOM 1401 O O . ARG A 1 187 ? -14.921 11.074 11.108 1.00 82.44 187 ARG A O 1
#

Radius of gyration: 19.97 Å; Cα contacts (8 Å, |Δi|>4): 215; chains: 1; bounding box: 45×39×61 Å

Sequence (187 aa):
MRHALARRHPGERAVERRQDHALPRPAGGDPRPPISSQASTTSSSCRQDERDAFTALGVELVTTSPPSASARFDPVFRRILDAMAPTVRALVDGGNSAIFDHALHDRAMHESCRQAFAGLDVFTVGVTCPIEILEARERERGDRVLGRARGLAGVVHSFVQRDVMVDTGAMTTAACVSAILAAVDGR

pLDDT: mean 74.15, std 25.4, range [24.84, 98.19]